Protein AF-A0A1E8EWW5-F1 (afdb_monomer)

Mean predicted aligned error: 10.59 Å

pLDDT: mean 92.12, std 7.64, range [53.16, 97.94]

Secondary structure (DSSP, 8-state):
-HHHHHHHHHHHHHHHHHHHHHHHHHHHHHHHHHHHHHHHHHHHHHHHHHHHHHHHHHHHHHHHHHHHHHHHHHHHHTGGGGHHHHHHHHHHHHHHHHHHHHHHHHHHHHHHHHHHHHHHHHHHHHHHHHHHHHHHHHHHHHHHHHHHHHHHHHHHHHHHHHHHHHHHHHHHHHHHHHHHHHHHHHHHHHHHHHHHHHHHHHHHHHHHHHHHHHHHHHHHHHHHHHHHHHTT--

Foldseek 3Di:
DVVVLVVVCVVLVVLLVVLVVVLVVLVVVLVVLVVLLVVLVVLLVVLVVVLVVLVVQLVVLVVQLVVLVVQLVVLVVVPPVSVVSNVVSVVSNVVSVVSNVVSVVSNVVSVVSNVVSVVSNVVSVVVNVVSVVVSVVSVVSSVVSVVVSVVSVVVVVVVVVVVVVVVVVVVVVVVVVVVVVVVVVVVVVVVVVVVVVVVVVVVVVVVVVVVVVVVVVVVVVVVVVVVVVVVVVD

Structure (mmCIF, N/CA/C/O backbone):
data_AF-A0A1E8EWW5-F1
#
_entry.id   AF-A0A1E8EWW5-F1
#
loop_
_atom_site.group_PDB
_atom_site.id
_atom_site.type_symbol
_atom_site.label_atom_id
_atom_site.label_alt_id
_atom_site.label_comp_id
_atom_site.label_asym_id
_atom_site.label_entity_id
_atom_site.label_seq_id
_atom_site.pdbx_PDB_ins_code
_atom_site.Cartn_x
_atom_site.Cartn_y
_atom_site.Cartn_z
_atom_site.occupancy
_atom_site.B_iso_or_equiv
_atom_site.auth_seq_id
_atom_site.auth_comp_id
_atom_site.auth_asym_id
_atom_site.auth_atom_id
_atom_site.pdbx_PDB_model_num
ATOM 1 N N . MET A 1 1 ? -8.115 6.670 31.132 1.00 53.94 1 MET A N 1
ATOM 2 C CA . MET A 1 1 ? -9.00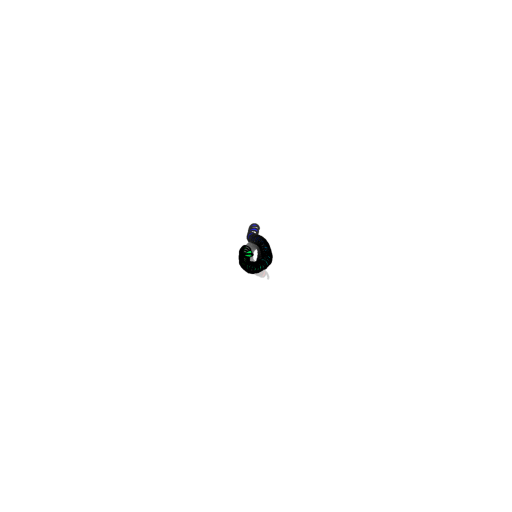1 6.504 29.953 1.00 53.94 1 MET A CA 1
ATOM 3 C C . MET A 1 1 ? -8.687 7.454 28.803 1.00 53.94 1 MET A C 1
ATOM 5 O O . MET A 1 1 ? -8.574 6.948 27.700 1.00 53.94 1 MET A O 1
ATOM 9 N N . ILE A 1 2 ? -8.461 8.763 29.012 1.00 53.16 2 ILE A N 1
ATOM 10 C CA . ILE A 1 2 ? -7.892 9.633 27.949 1.00 53.16 2 ILE A CA 1
ATOM 11 C C . ILE A 1 2 ? -6.561 9.055 27.432 1.00 53.16 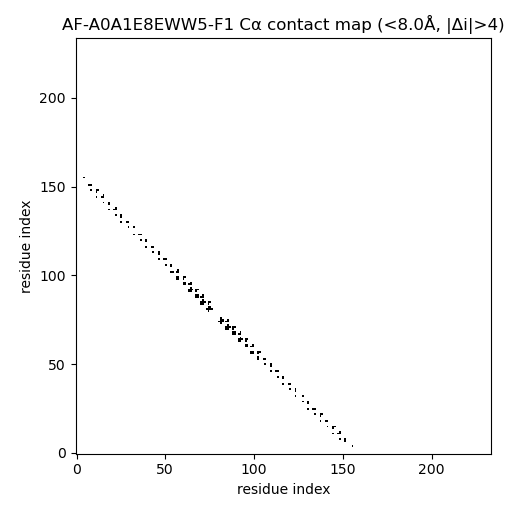2 ILE A C 1
ATOM 13 O O . ILE A 1 2 ? -6.328 9.005 26.232 1.00 53.16 2 ILE A O 1
ATOM 17 N N . GLU A 1 3 ? -5.744 8.512 28.333 1.00 54.09 3 GLU A N 1
ATOM 18 C CA . GLU A 1 3 ? -4.485 7.834 28.002 1.00 54.09 3 GLU A CA 1
ATOM 19 C C . GLU A 1 3 ? -4.687 6.565 27.146 1.00 54.09 3 GLU A C 1
ATOM 21 O O . GLU A 1 3 ? -4.076 6.431 26.094 1.00 54.09 3 GLU A O 1
ATOM 26 N N . GLN A 1 4 ? -5.643 5.699 27.506 1.00 58.00 4 GLN A N 1
ATOM 27 C CA . GLN A 1 4 ? -6.032 4.511 26.718 1.00 58.00 4 GLN A CA 1
ATOM 28 C C . GLN A 1 4 ? -6.690 4.857 25.369 1.00 58.00 4 GLN A C 1
ATOM 30 O O . GLN A 1 4 ? -6.524 4.137 24.386 1.00 58.00 4 GLN A O 1
ATOM 35 N N . SER A 1 5 ? -7.432 5.966 25.311 1.00 59.97 5 SER A N 1
ATOM 36 C CA . SER A 1 5 ? -8.015 6.521 24.085 1.00 59.97 5 SER A CA 1
ATOM 37 C C . SER A 1 5 ? -6.930 7.069 23.152 1.00 59.97 5 SER A C 1
ATOM 39 O O . SER A 1 5 ? -7.029 6.915 21.934 1.00 59.97 5 SER A O 1
ATOM 41 N N . ASN A 1 6 ? -5.884 7.687 23.704 1.00 60.62 6 ASN A N 1
ATOM 42 C CA . ASN A 1 6 ? -4.717 8.125 22.939 1.00 60.62 6 ASN A CA 1
ATOM 43 C C . ASN A 1 6 ? -3.902 6.930 22.430 1.00 60.62 6 ASN A C 1
ATOM 45 O O . ASN A 1 6 ? -3.487 6.939 21.272 1.00 60.62 6 ASN A O 1
ATOM 49 N N . ASP A 1 7 ? -3.750 5.878 23.236 1.00 72.31 7 ASP A N 1
ATOM 50 C CA . ASP A 1 7 ? -3.075 4.648 22.811 1.00 72.31 7 ASP A CA 1
ATOM 51 C C . ASP A 1 7 ? -3.857 3.896 21.725 1.00 72.31 7 ASP A C 1
ATOM 53 O O . ASP A 1 7 ? -3.264 3.429 20.758 1.00 72.31 7 ASP A O 1
ATOM 57 N N . SER A 1 8 ? -5.192 3.854 21.803 1.00 72.19 8 SER A N 1
ATOM 58 C CA . SER A 1 8 ? -6.022 3.155 20.804 1.00 72.19 8 SER A CA 1
ATOM 59 C C . SER A 1 8 ? -6.014 3.822 19.422 1.00 72.19 8 SER A C 1
ATOM 61 O O . SER A 1 8 ? -6.205 3.146 18.415 1.00 72.19 8 SER A O 1
ATOM 63 N N . ASN A 1 9 ? -5.775 5.136 19.342 1.00 79.31 9 ASN A N 1
ATOM 64 C CA . ASN A 1 9 ? -5.672 5.853 18.063 1.00 79.31 9 ASN A CA 1
ATOM 65 C C . ASN A 1 9 ? -4.248 5.853 17.484 1.00 79.31 9 ASN A C 1
ATOM 67 O O . ASN A 1 9 ? -4.063 6.177 16.310 1.00 79.31 9 ASN A O 1
ATOM 71 N N . LYS A 1 10 ? -3.237 5.498 18.286 1.00 83.75 10 LYS A N 1
ATOM 72 C CA . LYS A 1 10 ? -1.820 5.562 17.907 1.00 83.75 10 LYS A CA 1
ATOM 73 C C . LYS A 1 10 ? -1.502 4.691 16.682 1.00 83.75 10 LYS A C 1
ATOM 75 O O . LYS A 1 10 ? -0.984 5.253 15.718 1.00 83.75 10 LYS A O 1
ATOM 80 N N . PRO A 1 11 ? -1.904 3.400 16.626 1.00 85.44 11 PRO A N 1
ATOM 81 C CA . PRO A 1 11 ? -1.632 2.555 15.463 1.00 85.44 11 PRO A CA 1
ATOM 82 C C . PRO A 1 11 ? -2.355 3.029 14.199 1.00 85.44 11 PRO A C 1
ATOM 84 O O . PRO A 1 11 ? -1.815 2.929 13.104 1.00 85.44 11 PRO A O 1
ATOM 87 N N . GLY A 1 12 ? -3.569 3.575 14.332 1.00 86.81 12 GLY A N 1
ATOM 88 C CA . GLY A 1 12 ? -4.318 4.092 13.185 1.00 86.81 12 GLY A CA 1
ATOM 89 C C . GLY A 1 12 ? -3.706 5.375 12.612 1.00 86.81 12 GLY A C 1
ATOM 90 O O . GLY A 1 12 ? -3.601 5.512 11.395 1.00 86.81 12 GLY A O 1
ATOM 91 N N . ASN A 1 13 ? -3.239 6.287 13.472 1.00 86.94 13 ASN A N 1
ATOM 92 C CA . ASN A 1 13 ? -2.518 7.491 13.048 1.00 86.94 13 ASN A CA 1
ATOM 93 C C . ASN A 1 13 ? -1.152 7.158 12.432 1.00 86.94 13 ASN A C 1
ATOM 95 O O . ASN A 1 13 ? -0.758 7.764 11.437 1.00 86.94 13 ASN A O 1
ATOM 99 N N . GLU A 1 14 ? -0.440 6.181 12.994 1.00 90.62 14 GLU A N 1
ATOM 100 C CA . GLU A 1 14 ? 0.811 5.673 12.431 1.00 90.62 14 GLU A CA 1
ATOM 101 C C . GLU A 1 14 ? 0.575 4.997 11.073 1.00 90.62 14 GLU A C 1
ATOM 103 O O . GLU A 1 14 ? 1.292 5.280 10.114 1.00 90.62 14 GLU A O 1
ATOM 108 N N . GLY A 1 15 ? -0.507 4.223 10.940 1.00 91.75 15 GLY A N 1
ATOM 109 C CA . GLY A 1 15 ? -0.967 3.675 9.665 1.00 91.75 15 GLY A CA 1
ATOM 110 C C . GLY A 1 15 ? -1.241 4.761 8.622 1.00 91.75 15 GLY A C 1
ATOM 111 O O . GLY A 1 15 ? -0.737 4.677 7.505 1.00 91.75 15 GLY A O 1
ATOM 112 N N . LEU A 1 16 ? -1.956 5.834 8.982 1.00 92.12 16 LEU A N 1
ATOM 113 C CA . LEU A 1 16 ? -2.176 6.970 8.078 1.00 92.12 16 LEU A CA 1
ATOM 114 C C . LEU A 1 16 ? -0.878 7.681 7.679 1.00 92.12 16 LEU A C 1
ATOM 116 O O . LEU A 1 16 ? -0.760 8.110 6.530 1.00 92.12 16 LEU A O 1
ATOM 120 N N . LYS A 1 17 ? 0.095 7.796 8.590 1.00 93.62 17 LYS A N 1
ATOM 121 C CA . LYS A 1 17 ? 1.413 8.356 8.274 1.00 93.62 17 LYS A CA 1
ATOM 122 C C . LYS A 1 17 ? 2.142 7.490 7.244 1.00 93.62 17 LYS A C 1
ATOM 124 O O . LYS A 1 17 ? 2.598 8.021 6.236 1.00 93.62 17 LYS A O 1
ATOM 129 N N . ILE A 1 18 ? 2.184 6.174 7.457 1.00 94.50 18 ILE A N 1
ATOM 130 C CA . ILE A 1 18 ? 2.806 5.215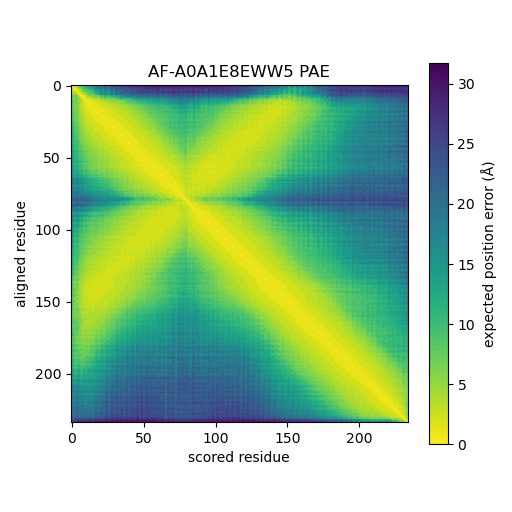 6.530 1.00 94.50 18 ILE A CA 1
ATOM 131 C C . ILE A 1 18 ? 2.126 5.270 5.156 1.00 94.50 18 ILE A C 1
ATOM 133 O O . ILE A 1 18 ? 2.805 5.280 4.133 1.00 94.50 18 ILE A O 1
ATOM 137 N N . ILE A 1 19 ? 0.795 5.366 5.110 1.00 94.00 19 ILE A N 1
ATOM 138 C CA . ILE A 1 19 ? 0.052 5.524 3.851 1.00 94.00 19 ILE A CA 1
ATOM 139 C C . ILE A 1 19 ? 0.354 6.867 3.173 1.00 94.00 19 ILE A C 1
ATOM 141 O O . ILE A 1 19 ? 0.437 6.929 1.946 1.00 94.00 19 ILE A O 1
ATOM 145 N N . GLY A 1 20 ? 0.562 7.938 3.942 1.00 92.19 20 GLY A N 1
ATOM 146 C CA . GLY A 1 20 ? 1.037 9.220 3.419 1.00 92.19 20 GLY A CA 1
ATOM 147 C C . GLY A 1 20 ? 2.410 9.099 2.754 1.00 92.19 20 GLY A C 1
ATOM 148 O O . GLY A 1 20 ? 2.569 9.508 1.607 1.00 92.19 20 GLY A O 1
ATOM 149 N N . GLU A 1 21 ? 3.368 8.460 3.429 1.00 95.06 21 GLU A N 1
ATOM 150 C CA . GLU A 1 21 ? 4.700 8.182 2.872 1.00 95.06 21 GLU A CA 1
ATOM 151 C C . GLU A 1 21 ? 4.623 7.284 1.626 1.00 95.06 21 GLU A C 1
ATOM 153 O O . GLU A 1 21 ? 5.339 7.503 0.649 1.00 95.06 21 GLU A O 1
ATOM 158 N N . LEU A 1 22 ? 3.732 6.288 1.625 1.00 94.19 22 LEU A N 1
ATOM 159 C CA . LEU A 1 22 ? 3.504 5.412 0.476 1.00 94.19 22 LEU A CA 1
ATOM 160 C C . LEU A 1 22 ? 2.911 6.176 -0.714 1.00 94.19 22 LEU A C 1
ATOM 162 O O . LEU A 1 22 ? 3.318 5.943 -1.851 1.00 94.19 22 LEU A O 1
ATOM 166 N N . THR A 1 23 ? 2.002 7.117 -0.457 1.00 91.88 23 THR A N 1
ATOM 167 C CA . THR A 1 23 ? 1.441 8.005 -1.487 1.00 91.88 23 THR A CA 1
ATOM 168 C C . THR A 1 23 ? 2.552 8.845 -2.119 1.00 91.88 23 THR A C 1
ATOM 170 O O . THR A 1 23 ? 2.675 8.875 -3.340 1.00 91.88 23 THR A O 1
ATOM 173 N N . GLU A 1 24 ? 3.418 9.463 -1.309 1.00 94.06 24 GLU A N 1
ATOM 174 C CA . GLU A 1 24 ? 4.549 10.258 -1.809 1.00 94.06 24 GLU A CA 1
ATOM 175 C C . GLU A 1 24 ? 5.518 9.409 -2.647 1.00 94.06 24 GLU A C 1
ATOM 177 O O . GLU A 1 24 ? 5.937 9.818 -3.729 1.00 94.06 24 GLU A O 1
ATOM 182 N N . LYS A 1 25 ? 5.844 8.196 -2.185 1.00 94.62 25 LYS A N 1
ATOM 183 C CA . LYS A 1 25 ? 6.686 7.259 -2.944 1.00 94.62 25 LYS A CA 1
ATOM 184 C C . LYS A 1 25 ? 6.042 6.831 -4.262 1.00 94.62 25 LYS A C 1
ATOM 186 O O . LYS A 1 25 ? 6.757 6.671 -5.243 1.00 94.62 25 LYS A O 1
ATOM 191 N N . THR A 1 26 ? 4.720 6.681 -4.296 1.00 91.88 26 THR A N 1
ATOM 192 C CA . THR A 1 26 ? 3.977 6.343 -5.520 1.00 91.88 26 THR A CA 1
ATOM 193 C C . THR A 1 26 ? 4.043 7.488 -6.535 1.00 91.88 26 THR A C 1
ATOM 195 O O . THR A 1 26 ? 4.294 7.244 -7.712 1.00 91.88 26 THR A O 1
ATOM 198 N N . VAL A 1 27 ? 3.932 8.744 -6.084 1.00 91.62 27 VAL A N 1
ATOM 199 C CA . VAL A 1 27 ? 4.129 9.926 -6.947 1.00 91.62 27 VAL A CA 1
ATOM 200 C C . VAL A 1 27 ? 5.549 9.962 -7.515 1.00 91.62 27 VAL A C 1
ATOM 202 O O . VAL A 1 27 ? 5.713 10.072 -8.726 1.00 91.62 27 VAL A O 1
ATOM 205 N N . LYS A 1 28 ? 6.575 9.774 -6.675 1.00 94.56 28 LYS A N 1
ATOM 206 C CA . LYS A 1 28 ? 7.973 9.714 -7.141 1.00 94.56 28 LYS A CA 1
ATOM 207 C C . LYS A 1 28 ? 8.216 8.575 -8.131 1.00 94.56 28 LYS A C 1
ATOM 209 O O . LYS A 1 28 ? 9.020 8.721 -9.044 1.00 94.56 28 LYS A O 1
ATOM 214 N N . ASN A 1 29 ? 7.528 7.445 -7.965 1.00 93.38 29 ASN A N 1
ATOM 215 C CA . ASN A 1 29 ? 7.612 6.333 -8.907 1.00 93.38 29 ASN A CA 1
ATOM 216 C C . ASN A 1 29 ? 7.032 6.715 -10.280 1.00 93.38 29 ASN A C 1
ATOM 218 O O . ASN A 1 29 ? 7.661 6.453 -11.299 1.00 93.38 29 ASN A O 1
ATOM 222 N N . ASN A 1 30 ? 5.886 7.404 -10.311 1.00 90.50 30 ASN A N 1
ATOM 223 C CA . ASN A 1 30 ? 5.306 7.937 -11.549 1.00 90.50 30 ASN A CA 1
ATOM 224 C C . ASN A 1 30 ? 6.225 8.952 -12.248 1.00 90.50 30 ASN A C 1
ATOM 226 O O . ASN A 1 30 ? 6.370 8.922 -13.472 1.00 90.50 30 ASN A O 1
ATOM 230 N N . GLU A 1 31 ? 6.867 9.838 -11.483 1.00 93.31 31 GLU A N 1
ATOM 231 C CA . GLU A 1 31 ? 7.856 10.784 -12.016 1.00 93.31 31 GLU A CA 1
ATOM 232 C C . GLU A 1 31 ? 9.059 10.051 -12.623 1.00 93.31 31 GLU A C 1
ATOM 234 O O . GLU A 1 31 ? 9.467 10.361 -13.741 1.00 93.31 31 GLU A O 1
ATOM 239 N N . ALA A 1 32 ? 9.590 9.041 -11.927 1.00 94.31 32 ALA A N 1
ATOM 240 C CA . ALA A 1 32 ? 10.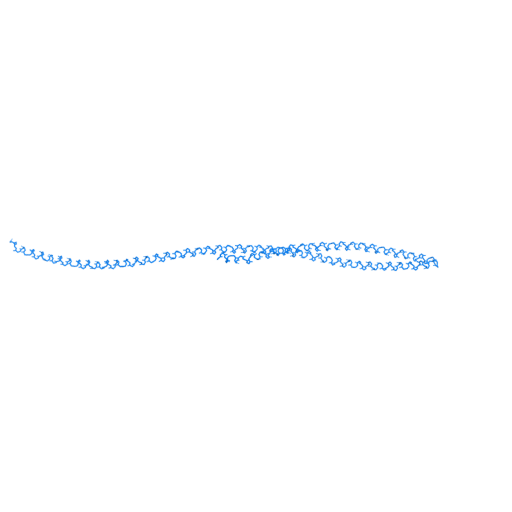702 8.232 -12.418 1.00 94.31 32 ALA A CA 1
ATOM 241 C C . ALA A 1 32 ? 10.338 7.469 -13.701 1.00 94.31 32 ALA A C 1
ATOM 243 O O . ALA A 1 32 ? 11.127 7.452 -14.641 1.00 94.31 32 ALA A O 1
ATOM 244 N N . ILE A 1 33 ? 9.137 6.887 -13.776 1.00 92.88 33 ILE A N 1
ATOM 245 C CA . ILE A 1 33 ? 8.643 6.226 -14.994 1.00 92.88 33 ILE A CA 1
ATOM 246 C C . ILE A 1 33 ? 8.574 7.225 -16.148 1.00 92.88 33 ILE A C 1
ATOM 248 O O . ILE A 1 33 ? 9.076 6.929 -17.225 1.00 92.88 33 ILE A O 1
ATOM 252 N N . SER A 1 34 ? 8.034 8.423 -15.910 1.00 91.50 34 SER A N 1
ATOM 253 C CA . SER A 1 34 ? 7.933 9.467 -16.938 1.00 91.50 34 SER A CA 1
ATOM 254 C C . SER A 1 34 ? 9.308 9.895 -17.465 1.00 91.50 34 SER A C 1
ATOM 256 O O . SER A 1 34 ? 9.478 10.056 -18.670 1.00 91.50 34 SER A O 1
ATOM 258 N N . GLN A 1 35 ? 10.307 10.015 -16.584 1.00 94.50 35 GLN A N 1
ATOM 259 C CA . GLN A 1 35 ? 11.693 10.294 -16.980 1.00 94.50 35 GLN A CA 1
ATOM 260 C C . GLN A 1 35 ? 12.293 9.159 -17.818 1.00 94.50 35 GLN A C 1
ATOM 262 O O . GLN A 1 35 ? 12.992 9.414 -18.795 1.00 94.50 35 GLN A O 1
ATOM 267 N N . VAL A 1 36 ? 12.028 7.899 -17.458 1.00 94.44 36 VAL A N 1
ATOM 268 C CA . VAL A 1 36 ? 12.502 6.749 -18.240 1.00 94.44 36 VAL A CA 1
ATOM 269 C C . VAL A 1 36 ? 11.845 6.728 -19.623 1.00 94.44 36 VAL A C 1
ATOM 271 O O . VAL A 1 36 ? 12.545 6.477 -20.601 1.00 94.44 36 VAL A O 1
ATOM 274 N N . THR A 1 37 ? 10.550 7.045 -19.728 1.00 92.50 37 THR A N 1
ATOM 275 C CA . THR A 1 37 ? 9.854 7.193 -21.017 1.00 92.50 37 THR A CA 1
ATOM 276 C C . THR A 1 37 ? 10.560 8.204 -21.912 1.00 92.50 37 THR A C 1
ATOM 278 O O . THR A 1 37 ? 10.923 7.869 -23.036 1.00 92.50 37 THR A O 1
ATOM 281 N N . GLU A 1 38 ? 10.834 9.404 -21.393 1.00 94.25 38 GLU A N 1
ATOM 282 C CA . GLU A 1 38 ? 11.510 10.474 -22.137 1.00 94.25 38 GLU A CA 1
ATOM 283 C C . GLU A 1 38 ? 12.909 10.045 -22.612 1.00 94.25 38 GLU A C 1
ATOM 285 O O . GLU A 1 38 ? 13.301 10.293 -23.752 1.00 94.25 38 GLU A O 1
ATOM 290 N N . VAL A 1 39 ? 13.675 9.349 -21.765 1.00 95.00 39 VAL A N 1
ATOM 291 C CA . VAL A 1 39 ? 15.001 8.831 -22.138 1.00 95.00 39 VAL A CA 1
ATOM 292 C C . VAL A 1 39 ? 14.908 7.807 -23.273 1.00 95.00 39 VAL A C 1
ATOM 294 O O . VAL A 1 39 ? 15.736 7.833 -24.186 1.00 95.00 39 VAL A O 1
ATOM 297 N N . VAL A 1 40 ? 13.919 6.912 -23.239 1.00 94.19 40 VAL A N 1
ATOM 298 C CA . VAL A 1 40 ? 13.723 5.893 -24.282 1.00 94.19 40 VAL A CA 1
ATOM 299 C C . VAL A 1 40 ? 13.243 6.522 -25.593 1.00 94.19 40 VAL A C 1
ATOM 301 O O . VAL A 1 40 ? 13.728 6.139 -26.659 1.00 94.19 40 VAL A O 1
ATOM 304 N N . GLU A 1 41 ? 12.362 7.521 -25.536 1.00 91.94 41 GLU A N 1
ATOM 305 C CA . GLU A 1 41 ? 11.921 8.286 -26.710 1.00 91.94 41 GLU A CA 1
ATOM 306 C C . GLU A 1 41 ? 13.095 9.010 -27.381 1.00 91.94 41 GLU A C 1
ATOM 308 O O . GLU A 1 41 ? 13.332 8.814 -28.576 1.00 91.94 41 GLU A O 1
ATOM 313 N N . ASN A 1 42 ? 13.902 9.737 -26.602 1.00 93.62 42 ASN A N 1
ATOM 314 C CA . ASN A 1 42 ? 15.112 10.402 -27.092 1.00 93.62 42 ASN A CA 1
ATOM 315 C C . ASN A 1 42 ? 16.123 9.401 -27.683 1.00 93.62 42 ASN A C 1
ATOM 317 O O . ASN A 1 42 ? 16.758 9.670 -28.703 1.00 93.62 42 ASN A O 1
ATOM 321 N N . MET A 1 43 ? 16.272 8.217 -27.073 1.00 93.12 43 MET A N 1
ATOM 322 C CA . MET A 1 43 ? 17.123 7.151 -27.613 1.00 93.12 43 MET A CA 1
ATOM 323 C C . MET A 1 43 ? 16.609 6.656 -28.970 1.00 93.12 43 MET A C 1
ATOM 325 O O . MET A 1 43 ? 17.410 6.382 -29.867 1.00 93.12 43 MET A O 1
ATOM 329 N N . ASN A 1 44 ? 15.291 6.531 -29.131 1.00 91.50 44 ASN A N 1
ATOM 330 C CA . ASN A 1 44 ? 14.674 6.091 -30.378 1.00 91.50 44 ASN A CA 1
ATOM 331 C C . ASN A 1 44 ? 14.871 7.126 -31.498 1.00 91.50 44 ASN A C 1
ATOM 333 O O . ASN A 1 44 ? 15.223 6.753 -32.617 1.00 91.50 44 ASN A O 1
ATOM 337 N N . GLU A 1 45 ? 14.724 8.417 -31.183 1.00 93.50 45 GLU A N 1
ATOM 338 C CA . GLU A 1 45 ? 14.984 9.521 -32.115 1.00 93.50 45 GLU A CA 1
ATOM 339 C C . GLU A 1 45 ? 16.453 9.543 -32.560 1.00 93.50 45 GLU A C 1
ATOM 341 O O . GLU A 1 45 ? 16.735 9.452 -33.756 1.00 93.50 45 GLU A O 1
ATOM 346 N N . ALA A 1 46 ? 17.394 9.519 -31.609 1.00 93.94 46 ALA A N 1
ATOM 347 C CA . ALA A 1 46 ? 18.827 9.482 -31.906 1.00 93.94 46 ALA A CA 1
ATOM 348 C C . ALA A 1 46 ? 19.223 8.243 -32.730 1.00 93.94 46 ALA A C 1
ATOM 350 O O . ALA A 1 46 ? 20.031 8.326 -33.655 1.00 93.94 46 ALA A O 1
ATOM 351 N N . THR A 1 47 ? 18.633 7.081 -32.438 1.00 94.12 47 THR A N 1
ATOM 352 C CA . THR A 1 47 ? 18.857 5.849 -33.214 1.00 94.12 47 THR A CA 1
ATOM 353 C C . THR A 1 47 ? 18.340 5.993 -34.650 1.00 94.12 47 THR A C 1
ATOM 355 O O . THR A 1 47 ? 18.985 5.518 -35.587 1.00 94.12 47 THR A O 1
ATOM 358 N N . GLY A 1 48 ? 17.213 6.686 -34.839 1.00 92.75 48 GLY A N 1
ATOM 359 C CA . GLY A 1 48 ? 16.677 7.037 -36.153 1.00 92.75 48 GLY A CA 1
ATOM 360 C C . GLY A 1 48 ? 17.614 7.946 -36.951 1.00 92.75 48 GLY A C 1
ATOM 361 O O . GLY A 1 48 ? 17.894 7.655 -38.115 1.00 92.75 48 GLY A O 1
ATOM 362 N N . GLU A 1 49 ? 18.161 8.991 -36.326 1.00 95.06 49 GLU A N 1
ATOM 363 C CA . GLU A 1 49 ? 19.141 9.886 -36.959 1.00 95.06 49 GLU A CA 1
ATOM 364 C C . GLU A 1 49 ? 20.413 9.142 -37.386 1.00 95.06 49 GLU A C 1
ATOM 366 O O . GLU A 1 49 ? 20.882 9.301 -38.517 1.00 95.06 49 GLU A O 1
ATOM 371 N N . ILE A 1 50 ? 20.945 8.268 -36.522 1.00 94.88 50 ILE A N 1
ATOM 372 C CA . ILE A 1 50 ? 22.102 7.424 -36.854 1.00 94.88 50 ILE A CA 1
ATOM 373 C C . ILE A 1 50 ? 21.771 6.510 -38.044 1.00 94.88 50 ILE A C 1
ATOM 375 O O . ILE A 1 50 ? 22.631 6.303 -38.903 1.00 94.88 50 ILE A O 1
ATOM 379 N N . GLY A 1 51 ? 20.537 6.004 -38.141 1.00 94.88 51 GLY A N 1
ATOM 380 C CA . GLY A 1 51 ? 20.052 5.245 -39.299 1.00 94.88 51 GLY A CA 1
ATOM 381 C C . GLY A 1 51 ? 20.172 6.026 -40.606 1.00 94.88 51 GLY A C 1
ATOM 382 O O . GLY A 1 51 ? 20.803 5.550 -41.547 1.00 94.88 51 GLY A O 1
ATOM 383 N N . VAL A 1 52 ? 19.665 7.261 -40.638 1.00 95.31 52 VAL A N 1
ATOM 384 C CA . VAL A 1 52 ? 19.734 8.137 -41.825 1.00 95.31 52 VAL A CA 1
ATOM 385 C C . VAL A 1 52 ? 21.184 8.433 -42.229 1.00 95.31 52 VAL A C 1
ATOM 387 O O . VAL A 1 52 ? 21.531 8.407 -43.415 1.00 95.31 52 VAL A O 1
ATOM 390 N N . ILE A 1 53 ? 22.056 8.687 -41.250 1.00 95.06 53 ILE A N 1
ATOM 391 C CA . ILE A 1 53 ? 23.486 8.922 -41.495 1.00 95.06 53 ILE A CA 1
ATOM 392 C C . ILE A 1 53 ? 24.147 7.655 -42.053 1.00 95.06 53 ILE A C 1
ATOM 394 O O . ILE A 1 53 ? 24.900 7.731 -43.024 1.00 95.06 53 ILE A O 1
ATOM 398 N N . THR A 1 54 ? 23.846 6.490 -41.481 1.00 95.81 54 THR A N 1
ATOM 399 C CA . THR A 1 54 ? 24.406 5.199 -41.909 1.00 95.81 54 THR A CA 1
ATOM 400 C C . THR A 1 54 ? 23.986 4.857 -43.338 1.00 95.81 54 THR A C 1
ATOM 402 O O . THR A 1 54 ? 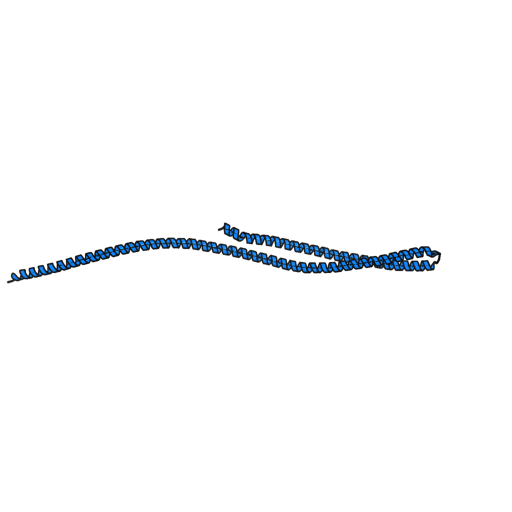24.839 4.472 -44.141 1.00 95.81 54 THR A O 1
ATOM 405 N N . ASP A 1 55 ? 22.720 5.090 -43.692 1.00 94.31 55 ASP A N 1
ATOM 406 C CA . ASP A 1 55 ? 22.213 4.923 -45.058 1.00 94.31 55 ASP A CA 1
ATOM 407 C C . ASP A 1 55 ? 22.921 5.864 -46.044 1.00 94.31 55 ASP A C 1
ATOM 409 O O . ASP A 1 55 ? 23.308 5.449 -47.140 1.00 94.31 55 ASP A O 1
ATOM 413 N N . THR A 1 56 ? 23.166 7.115 -45.644 1.00 96.38 56 THR A N 1
ATOM 414 C CA . THR A 1 56 ? 23.909 8.091 -46.459 1.00 96.38 56 THR A CA 1
ATOM 415 C C . THR A 1 56 ? 25.351 7.636 -46.699 1.00 96.38 56 THR A C 1
ATOM 417 O O . 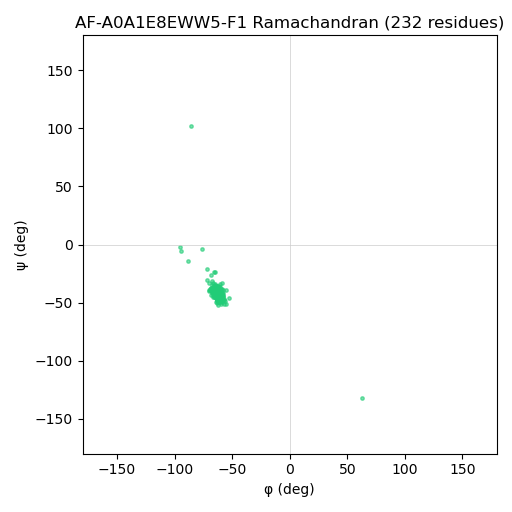THR A 1 56 ? 25.841 7.697 -47.827 1.00 96.38 56 THR A O 1
ATOM 420 N N . ILE A 1 57 ? 26.038 7.127 -45.669 1.00 95.19 57 ILE A N 1
ATOM 421 C CA . ILE A 1 57 ? 27.401 6.589 -45.808 1.00 95.19 57 ILE A CA 1
ATOM 422 C C . ILE A 1 57 ? 27.400 5.362 -46.727 1.00 95.19 57 ILE A C 1
ATOM 424 O O . ILE A 1 57 ? 28.295 5.245 -47.564 1.00 95.19 57 ILE A O 1
ATOM 428 N N . ASN A 1 58 ? 26.396 4.482 -46.629 1.00 95.12 58 ASN A N 1
ATOM 429 C CA . ASN A 1 58 ? 26.287 3.332 -47.526 1.00 95.12 58 ASN A CA 1
ATOM 430 C C . ASN A 1 58 ? 26.112 3.771 -48.991 1.00 95.12 58 ASN A C 1
ATOM 432 O O . ASN A 1 58 ? 26.789 3.243 -49.869 1.00 95.12 58 ASN A O 1
ATOM 436 N N . GLN A 1 59 ? 25.282 4.785 -49.259 1.00 95.50 59 GLN A N 1
ATOM 437 C CA . GLN A 1 59 ? 25.126 5.353 -50.605 1.00 95.50 59 GLN A CA 1
ATOM 438 C C . GLN A 1 59 ? 26.434 5.963 -51.136 1.00 95.50 59 GLN A C 1
ATOM 440 O O . GLN A 1 59 ? 26.787 5.750 -52.297 1.00 95.50 59 GLN A O 1
ATOM 445 N N . ILE A 1 60 ? 27.184 6.684 -50.293 1.00 95.62 60 ILE A N 1
ATOM 446 C CA . ILE A 1 60 ? 28.500 7.235 -50.655 1.00 95.62 60 ILE A CA 1
ATOM 447 C C . ILE A 1 60 ? 29.493 6.105 -50.952 1.00 95.62 60 ILE A C 1
ATOM 449 O O . ILE A 1 60 ? 30.237 6.188 -51.931 1.00 95.62 60 ILE A O 1
ATOM 453 N N . ALA A 1 61 ? 29.510 5.045 -50.142 1.00 95.44 61 ALA A N 1
ATOM 454 C CA . ALA A 1 61 ? 30.368 3.882 -50.350 1.00 95.44 61 ALA A CA 1
ATOM 455 C C . ALA A 1 61 ? 30.035 3.165 -51.668 1.00 95.44 61 ALA A C 1
ATOM 457 O O . ALA A 1 61 ? 30.939 2.899 -52.457 1.00 95.44 61 ALA A O 1
ATOM 458 N N . GLU A 1 62 ? 28.754 2.947 -51.975 1.00 94.50 62 GLU A N 1
ATOM 459 C CA . GLU A 1 62 ? 28.317 2.357 -53.247 1.00 94.50 62 GLU A CA 1
ATOM 460 C C . GLU A 1 62 ? 28.706 3.223 -54.455 1.00 94.50 62 GLU A C 1
ATOM 462 O O . GLU A 1 62 ? 29.239 2.706 -55.440 1.00 94.50 62 GLU A O 1
ATOM 467 N N . GLN A 1 63 ? 28.522 4.545 -54.378 1.00 96.00 63 GLN A N 1
ATOM 468 C CA . GLN A 1 63 ? 28.965 5.465 -55.431 1.00 96.00 63 GLN A CA 1
ATOM 469 C C . GLN A 1 63 ? 30.488 5.471 -55.594 1.00 96.00 63 GLN A C 1
ATOM 471 O O . GLN A 1 63 ? 30.986 5.474 -56.720 1.00 96.00 63 GLN A O 1
ATOM 476 N N . THR A 1 64 ? 31.231 5.444 -54.486 1.00 95.88 64 THR A N 1
ATOM 477 C CA . THR A 1 64 ? 32.700 5.403 -54.490 1.00 95.88 64 THR A CA 1
ATOM 478 C C . THR A 1 64 ? 33.201 4.102 -55.105 1.00 95.88 64 THR A C 1
ATOM 480 O O . THR A 1 64 ? 34.123 4.130 -55.916 1.00 95.88 64 THR A O 1
ATOM 483 N N . ASN A 1 65 ? 32.552 2.976 -54.801 1.00 94.12 65 ASN A N 1
ATOM 484 C CA . ASN A 1 65 ? 32.837 1.680 -55.409 1.00 94.12 65 ASN A CA 1
ATOM 485 C C . ASN A 1 65 ? 32.624 1.718 -56.934 1.00 94.12 65 ASN A C 1
ATOM 487 O O . ASN A 1 65 ? 33.461 1.249 -57.703 1.00 94.12 65 ASN A O 1
ATOM 491 N N . LEU A 1 66 ? 31.532 2.342 -57.385 1.00 94.88 66 LEU A N 1
ATOM 492 C CA . LEU A 1 66 ? 31.197 2.474 -58.805 1.00 94.88 66 LEU A CA 1
ATOM 493 C C . LEU A 1 66 ? 32.169 3.420 -59.541 1.00 94.88 66 LEU A C 1
ATOM 495 O O . LEU A 1 66 ? 32.596 3.132 -60.660 1.00 94.88 66 LEU A O 1
ATOM 499 N N . LEU A 1 67 ? 32.583 4.515 -58.898 1.00 94.62 67 LEU A N 1
ATOM 500 C CA . LEU A 1 67 ? 33.622 5.424 -59.396 1.00 94.62 67 LEU A CA 1
ATOM 501 C C . LEU A 1 67 ? 34.989 4.736 -59.492 1.00 94.62 67 LEU A C 1
ATOM 503 O O . LEU A 1 67 ? 35.669 4.873 -60.509 1.00 94.62 67 LEU A O 1
ATOM 507 N N . ALA A 1 68 ? 35.372 3.977 -58.465 1.00 95.25 68 ALA A N 1
ATOM 508 C CA . ALA A 1 68 ? 36.615 3.216 -58.425 1.00 95.25 68 ALA A CA 1
ATOM 509 C C . ALA A 1 68 ? 36.653 2.140 -59.517 1.00 95.25 68 ALA A C 1
ATOM 511 O O . ALA A 1 68 ? 37.659 2.003 -60.210 1.00 95.25 68 ALA A O 1
ATOM 512 N N . LEU A 1 69 ? 35.534 1.448 -59.747 1.00 92.56 69 LEU A N 1
ATOM 513 C CA . LEU A 1 69 ? 35.390 0.490 -60.841 1.00 92.56 69 LEU A CA 1
ATOM 514 C C . LEU A 1 69 ? 35.578 1.160 -62.210 1.00 92.56 69 LEU A C 1
ATOM 516 O O . LEU A 1 69 ? 36.344 0.668 -63.037 1.00 92.56 69 LEU A O 1
ATOM 520 N N . ASN A 1 70 ? 34.932 2.305 -62.445 1.00 92.75 70 ASN A N 1
ATOM 521 C CA . ASN A 1 70 ? 35.099 3.058 -63.690 1.00 92.75 70 ASN A CA 1
ATOM 522 C C . ASN A 1 70 ? 36.550 3.534 -63.882 1.00 92.75 70 ASN A C 1
ATOM 524 O O . ASN A 1 70 ? 37.082 3.457 -64.989 1.00 92.75 70 ASN A O 1
ATOM 528 N N . ALA A 1 71 ? 37.213 3.975 -62.808 1.00 92.75 71 ALA A N 1
ATOM 529 C CA . ALA A 1 71 ? 38.619 4.367 -62.840 1.00 92.75 71 ALA A CA 1
ATOM 530 C C . ALA A 1 71 ? 39.550 3.177 -63.131 1.00 92.75 71 ALA A C 1
ATOM 532 O O . ALA A 1 71 ? 40.491 3.321 -63.909 1.00 92.75 71 ALA A O 1
ATOM 533 N N . ALA A 1 72 ? 39.272 1.997 -62.568 1.00 91.38 72 ALA A N 1
ATOM 534 C CA . ALA A 1 72 ? 40.018 0.773 -62.850 1.00 91.38 72 ALA A CA 1
ATOM 535 C C . ALA A 1 72 ? 39.867 0.342 -64.321 1.00 91.38 72 ALA A C 1
ATOM 537 O O . ALA A 1 72 ? 40.854 -0.030 -64.959 1.00 91.38 72 ALA A O 1
ATOM 538 N N . ILE A 1 73 ? 38.658 0.461 -64.888 1.00 89.06 73 ILE A N 1
ATOM 539 C CA . ILE A 1 73 ? 38.389 0.193 -66.310 1.00 89.06 73 ILE A CA 1
ATOM 540 C C . ILE A 1 73 ? 39.187 1.152 -67.205 1.00 89.06 73 ILE A C 1
ATOM 542 O O . ILE A 1 73 ? 39.856 0.710 -68.141 1.00 89.06 73 ILE A O 1
ATOM 546 N N . GLU A 1 74 ? 39.162 2.455 -66.918 1.00 91.81 74 GLU A N 1
ATOM 547 C CA . GLU A 1 74 ? 39.865 3.447 -67.740 1.00 91.81 74 GLU A CA 1
ATOM 548 C C . GLU A 1 74 ? 41.396 3.341 -67.585 1.00 91.81 74 GLU A C 1
ATOM 550 O O . GLU A 1 74 ? 42.138 3.486 -68.558 1.00 91.81 74 GLU A O 1
ATOM 555 N N . ALA A 1 75 ? 41.885 2.978 -66.394 1.00 91.56 75 ALA A N 1
ATOM 556 C CA . ALA A 1 75 ? 43.294 2.671 -66.157 1.00 91.56 75 ALA A CA 1
ATOM 557 C C . ALA A 1 75 ? 43.758 1.435 -66.947 1.00 91.56 75 ALA A C 1
ATOM 559 O O . ALA A 1 75 ? 44.831 1.465 -67.552 1.00 91.56 75 ALA A O 1
ATOM 560 N N . ALA A 1 76 ? 42.941 0.378 -67.013 1.00 88.44 76 ALA A N 1
ATOM 561 C CA . ALA A 1 76 ? 43.215 -0.788 -67.854 1.00 88.44 76 ALA A CA 1
ATOM 562 C C . ALA A 1 76 ? 43.239 -0.421 -69.350 1.00 88.44 76 ALA A C 1
ATOM 564 O O . ALA A 1 76 ? 44.067 -0.928 -70.110 1.00 88.44 76 ALA A O 1
ATOM 565 N N . ARG A 1 77 ? 42.376 0.512 -69.768 1.00 89.25 77 ARG A N 1
ATOM 566 C CA . ARG A 1 77 ? 42.297 1.017 -71.145 1.00 89.25 77 ARG A CA 1
ATOM 567 C C . ARG A 1 77 ? 43.526 1.833 -71.561 1.00 89.25 77 ARG A C 1
ATOM 569 O O . ARG A 1 77 ? 43.916 1.782 -72.725 1.00 89.25 77 ARG A O 1
ATOM 576 N N . ALA A 1 78 ? 44.163 2.535 -70.623 1.00 89.94 78 ALA A N 1
ATOM 577 C CA . ALA A 1 78 ? 45.410 3.276 -70.839 1.00 89.94 78 ALA A CA 1
ATOM 578 C C . ALA A 1 78 ? 46.672 2.382 -70.916 1.00 89.94 78 ALA A C 1
ATOM 580 O O . ALA A 1 78 ? 47.770 2.882 -71.178 1.00 89.94 78 ALA A O 1
ATOM 581 N N . GLY A 1 79 ? 46.542 1.065 -70.708 1.00 87.06 79 GLY A N 1
ATOM 582 C CA . GLY A 1 79 ? 47.635 0.099 -70.843 1.00 87.06 79 GLY A CA 1
ATOM 583 C C . GLY A 1 79 ? 48.779 0.333 -69.847 1.00 87.06 79 GLY A C 1
ATOM 584 O O . GLY A 1 79 ? 48.557 0.522 -68.654 1.00 87.06 79 GLY A O 1
ATOM 585 N N . GLU A 1 80 ? 50.027 0.327 -70.329 1.00 84.38 80 GLU A N 1
ATOM 586 C CA . GLU A 1 80 ? 51.231 0.511 -69.494 1.00 84.38 80 GLU A CA 1
ATOM 587 C C . GLU A 1 80 ? 51.241 1.850 -68.730 1.00 84.38 80 GLU A C 1
ATOM 589 O O . GLU A 1 80 ? 51.695 1.895 -67.587 1.00 84.38 80 GLU A O 1
ATOM 594 N N . ALA A 1 81 ? 50.679 2.922 -69.306 1.00 83.25 81 ALA A N 1
ATOM 595 C CA . ALA A 1 81 ? 50.618 4.241 -68.668 1.00 83.25 81 ALA A CA 1
ATOM 596 C C . ALA A 1 81 ? 49.615 4.308 -67.496 1.00 83.25 81 ALA A C 1
ATOM 598 O O . ALA A 1 81 ? 49.732 5.176 -66.633 1.00 83.25 81 ALA A O 1
ATOM 599 N N . GLY A 1 82 ? 48.643 3.388 -67.447 1.00 89.00 82 GLY A N 1
ATOM 600 C CA . GLY A 1 82 ? 47.592 3.334 -66.427 1.00 89.00 82 GLY A CA 1
ATOM 601 C C . GLY A 1 82 ? 47.884 2.409 -65.242 1.00 89.00 82 GLY A C 1
ATOM 602 O O . GLY A 1 82 ? 47.121 2.413 -64.279 1.00 89.00 82 GLY A O 1
ATOM 603 N N . LYS A 1 83 ? 48.987 1.644 -65.255 1.00 85.88 83 LYS A N 1
ATOM 604 C CA . LYS A 1 83 ? 49.302 0.637 -64.217 1.00 85.88 83 LYS A CA 1
ATOM 605 C C . LYS A 1 83 ? 49.260 1.187 -62.787 1.00 85.88 83 LYS A C 1
ATOM 607 O O . LYS A 1 83 ? 48.662 0.563 -61.918 1.00 85.88 83 LYS A O 1
ATOM 612 N N . GLY A 1 84 ? 49.859 2.356 -62.546 1.00 88.38 84 GLY A N 1
ATOM 613 C CA . GLY A 1 84 ? 49.850 2.991 -61.220 1.00 88.38 84 GLY A CA 1
ATOM 614 C C . GLY A 1 84 ? 48.451 3.438 -60.781 1.00 88.38 84 GLY A C 1
ATOM 615 O O . GLY A 1 84 ? 48.069 3.227 -59.634 1.00 88.38 84 GLY A O 1
ATOM 616 N N . PHE A 1 85 ? 47.657 3.978 -61.711 1.00 90.56 85 PHE A N 1
ATOM 617 C CA . PHE A 1 85 ? 46.267 4.369 -61.455 1.00 90.56 85 PHE A CA 1
ATOM 618 C C . PHE A 1 85 ? 45.358 3.164 -61.200 1.00 90.56 85 PHE A C 1
ATOM 620 O O . PHE A 1 85 ? 44.473 3.248 -60.355 1.00 90.56 85 PHE A O 1
ATOM 627 N N . SER A 1 86 ? 45.600 2.033 -61.870 1.00 91.88 86 SER A N 1
ATOM 628 C CA . SER A 1 86 ? 44.830 0.801 -61.671 1.00 91.88 86 SER A CA 1
ATOM 629 C C . SER A 1 86 ? 44.978 0.249 -60.253 1.00 91.88 86 SER A C 1
ATOM 631 O O . SER A 1 86 ? 43.996 -0.232 -59.697 1.00 91.88 86 SER A O 1
ATOM 633 N N . VAL A 1 87 ? 46.176 0.328 -59.661 1.00 91.62 87 VAL A N 1
ATOM 634 C CA . VAL A 1 87 ? 46.415 -0.124 -58.277 1.00 91.62 87 VAL A CA 1
ATOM 635 C C . VAL A 1 87 ? 45.668 0.763 -57.283 1.00 91.62 87 VAL A C 1
ATOM 637 O O . VAL A 1 87 ? 45.018 0.258 -56.376 1.00 91.62 87 VAL A O 1
ATOM 640 N N . VAL A 1 88 ? 45.709 2.084 -57.481 1.00 93.94 88 VAL A N 1
ATOM 641 C CA . VAL A 1 88 ? 44.989 3.035 -56.619 1.00 93.94 88 VAL A CA 1
ATOM 642 C C . VAL A 1 88 ? 43.474 2.856 -56.744 1.00 93.94 88 VAL A C 1
ATOM 644 O O . VAL A 1 88 ? 42.775 2.874 -55.736 1.00 93.94 88 VAL A O 1
ATOM 647 N N . ALA A 1 89 ? 42.959 2.659 -57.959 1.00 94.19 89 ALA A N 1
ATOM 648 C CA . ALA A 1 89 ? 41.537 2.424 -58.184 1.00 94.19 89 ALA A CA 1
ATOM 649 C C . ALA A 1 89 ? 41.049 1.138 -57.496 1.00 94.19 89 ALA A C 1
ATOM 651 O O . ALA A 1 89 ? 39.991 1.155 -56.874 1.00 94.19 89 ALA A O 1
ATOM 652 N N . GLU A 1 90 ? 41.832 0.056 -57.537 1.00 93.12 90 GLU A N 1
ATOM 653 C CA . GLU A 1 90 ? 41.489 -1.189 -56.839 1.00 93.12 90 GLU A CA 1
ATOM 654 C C . GLU A 1 90 ? 41.524 -1.031 -55.310 1.00 93.12 90 GLU A C 1
ATOM 656 O O . GLU A 1 90 ? 40.626 -1.514 -54.626 1.00 93.12 90 GLU A O 1
ATOM 661 N N . GLU A 1 91 ? 42.488 -0.283 -54.763 1.00 94.88 91 GLU A N 1
ATOM 662 C CA . GLU A 1 91 ? 42.542 0.005 -53.323 1.00 94.88 91 GLU A CA 1
ATOM 663 C C . GLU A 1 91 ? 41.321 0.818 -52.857 1.00 94.88 91 GLU A C 1
ATOM 665 O O . GLU A 1 91 ? 40.701 0.500 -51.842 1.00 94.88 91 GLU A O 1
ATOM 670 N N . ILE A 1 92 ? 40.911 1.832 -53.632 1.00 95.56 92 ILE A N 1
ATOM 671 C CA . ILE A 1 92 ? 39.692 2.611 -53.353 1.00 95.56 92 ILE A CA 1
ATOM 672 C C . ILE A 1 92 ? 38.452 1.709 -53.425 1.00 95.56 92 ILE A C 1
ATOM 674 O O . ILE A 1 92 ? 37.560 1.836 -52.585 1.00 95.56 92 ILE A O 1
ATOM 678 N N . ARG A 1 93 ? 38.399 0.783 -54.392 1.00 94.31 93 ARG A N 1
ATOM 679 C CA . ARG A 1 93 ? 37.308 -0.193 -54.536 1.00 94.31 93 ARG A CA 1
ATOM 680 C C . ARG A 1 93 ? 37.191 -1.074 -53.291 1.00 94.31 93 ARG A C 1
ATOM 682 O O . ARG A 1 93 ? 36.106 -1.189 -52.726 1.00 94.31 93 ARG A O 1
ATOM 689 N N . MET A 1 94 ? 38.311 -1.621 -52.814 1.00 95.12 94 MET A N 1
ATOM 690 C CA . MET A 1 94 ? 38.347 -2.429 -51.592 1.00 95.12 94 MET A CA 1
ATOM 691 C C . MET A 1 94 ? 37.913 -1.633 -50.353 1.00 95.12 94 MET A C 1
ATOM 693 O O . MET A 1 94 ? 37.124 -2.134 -49.552 1.00 95.12 94 MET A O 1
ATOM 697 N N . LEU A 1 95 ? 38.372 -0.386 -50.199 1.00 95.56 95 LEU A N 1
ATOM 698 C CA . LEU A 1 95 ? 37.953 0.485 -49.092 1.00 95.56 95 LEU A CA 1
ATOM 699 C C . LEU A 1 95 ? 36.451 0.802 -49.142 1.00 95.56 95 LEU A C 1
ATOM 701 O O . LEU A 1 95 ? 35.789 0.839 -48.102 1.00 95.56 95 LEU A O 1
ATOM 705 N N . ALA A 1 96 ? 35.897 1.003 -50.339 1.00 95.38 96 ALA A N 1
ATOM 706 C CA . ALA A 1 96 ? 34.472 1.236 -50.529 1.00 95.38 96 ALA A CA 1
ATOM 707 C C . ALA A 1 96 ? 33.635 -0.003 -50.159 1.00 95.38 96 ALA A C 1
ATOM 709 O O . ALA A 1 96 ? 32.667 0.124 -49.411 1.00 95.38 96 ALA A O 1
ATOM 710 N N . GLU A 1 97 ? 34.041 -1.204 -50.587 1.00 94.25 97 GLU A N 1
ATOM 711 C CA . GLU A 1 97 ? 33.393 -2.466 -50.193 1.00 94.25 97 GLU A CA 1
ATOM 712 C C . GLU A 1 97 ? 33.448 -2.694 -48.672 1.00 94.25 97 GLU A C 1
ATOM 714 O O . GLU A 1 97 ? 32.433 -3.041 -48.061 1.00 94.25 97 GLU A O 1
ATOM 719 N N . GLN A 1 98 ? 34.596 -2.429 -48.037 1.00 95.62 98 GLN A N 1
ATOM 720 C CA . GLN A 1 98 ? 34.737 -2.500 -46.578 1.00 95.62 98 GLN A CA 1
ATOM 721 C C . GLN A 1 98 ? 33.817 -1.503 -45.859 1.00 95.62 98 GLN A C 1
ATOM 723 O O . GLN A 1 98 ? 33.219 -1.845 -44.836 1.00 95.62 98 GLN A O 1
ATOM 728 N N . SER A 1 99 ? 33.660 -0.291 -46.398 1.00 95.50 99 SER A N 1
ATOM 729 C CA . SER A 1 99 ? 32.745 0.722 -45.859 1.00 95.50 99 SER A CA 1
ATOM 730 C C . SER A 1 99 ? 31.276 0.284 -45.963 1.00 95.50 99 SER A C 1
ATOM 732 O O . SER A 1 99 ? 30.518 0.401 -44.996 1.00 95.50 99 SER A O 1
ATOM 734 N N . THR A 1 100 ? 30.872 -0.323 -47.084 1.00 94.75 100 THR A N 1
ATOM 735 C CA . THR A 1 100 ? 29.543 -0.943 -47.246 1.00 94.75 100 THR A CA 1
ATOM 736 C C . THR A 1 100 ? 29.319 -2.094 -46.258 1.00 94.75 100 THR A C 1
ATOM 738 O O . THR A 1 100 ? 28.237 -2.239 -45.688 1.00 94.75 100 THR A O 1
ATOM 741 N N . GLU A 1 101 ? 30.325 -2.933 -46.001 1.00 95.44 101 GLU A N 1
ATOM 742 C CA . GLU A 1 101 ? 30.194 -4.007 -45.009 1.00 95.44 101 GLU A CA 1
ATOM 743 C C . GLU A 1 101 ? 30.073 -3.452 -43.578 1.00 95.44 101 GLU A C 1
ATOM 745 O O . GLU A 1 101 ? 29.254 -3.928 -42.785 1.00 95.44 101 GLU A O 1
ATOM 750 N N . ALA A 1 102 ? 30.854 -2.421 -43.244 1.00 95.00 102 ALA A N 1
ATOM 751 C CA . ALA A 1 102 ? 30.811 -1.762 -41.942 1.00 95.00 102 ALA A CA 1
ATOM 752 C C . ALA A 1 102 ? 29.459 -1.076 -41.691 1.00 95.00 102 ALA A C 1
ATOM 754 O O . ALA A 1 102 ? 28.857 -1.282 -40.636 1.00 95.00 102 ALA A O 1
ATOM 755 N N . THR A 1 103 ? 28.941 -0.330 -42.668 1.00 94.81 103 THR A N 1
ATOM 756 C CA . THR A 1 103 ? 27.618 0.313 -42.578 1.00 94.81 103 THR A CA 1
ATOM 757 C C . THR A 1 103 ? 26.494 -0.710 -42.432 1.00 94.81 103 THR A C 1
ATOM 759 O O . THR A 1 103 ? 25.628 -0.524 -41.584 1.00 94.81 103 THR A O 1
ATOM 762 N N . LYS A 1 104 ? 26.545 -1.858 -43.123 1.00 93.94 104 LYS A N 1
ATOM 763 C CA . LYS A 1 104 ? 25.591 -2.965 -42.896 1.00 93.94 104 LYS A CA 1
ATOM 764 C C . LYS A 1 104 ? 25.628 -3.510 -41.468 1.00 93.94 104 LYS A C 1
ATOM 766 O O . LYS A 1 104 ? 24.579 -3.805 -40.894 1.00 93.94 104 LYS A O 1
ATOM 771 N N . LYS A 1 105 ? 26.817 -3.652 -40.871 1.00 95.25 105 LYS A N 1
ATOM 772 C CA . LYS A 1 105 ? 26.948 -4.071 -39.462 1.00 95.25 105 LYS A CA 1
ATOM 773 C C . LYS A 1 105 ? 26.341 -3.031 -38.521 1.00 95.25 105 LYS A C 1
ATOM 775 O O . LYS A 1 105 ? 25.625 -3.412 -37.599 1.00 95.25 105 LYS A O 1
ATOM 780 N N . ILE A 1 106 ? 26.576 -1.744 -38.781 1.00 95.44 106 ILE A N 1
ATOM 781 C CA . ILE A 1 106 ? 25.969 -0.642 -38.024 1.00 95.44 106 ILE A CA 1
ATOM 782 C C . ILE A 1 106 ? 24.439 -0.671 -38.164 1.00 95.44 106 ILE A C 1
ATOM 784 O O . ILE A 1 106 ? 23.749 -0.620 -37.151 1.00 95.44 106 ILE A O 1
ATOM 788 N N . GLN A 1 107 ? 23.902 -0.876 -39.370 1.00 93.69 107 GLN A N 1
ATOM 789 C CA . GLN A 1 107 ? 22.458 -0.982 -39.605 1.00 93.69 107 GLN A CA 1
ATOM 790 C C . GLN A 1 107 ? 21.817 -2.112 -38.787 1.00 93.69 107 GLN A C 1
ATOM 792 O O . GLN A 1 107 ? 20.757 -1.937 -38.188 1.00 93.69 107 GLN A O 1
ATOM 797 N N . ASN A 1 108 ? 22.481 -3.269 -38.702 1.00 94.94 108 ASN A N 1
ATOM 798 C CA . ASN A 1 108 ? 22.014 -4.377 -37.867 1.00 94.94 108 ASN A CA 1
ATOM 799 C C . ASN A 1 108 ? 22.010 -4.021 -36.371 1.00 94.94 108 ASN A C 1
ATOM 801 O O . ASN A 1 108 ? 21.086 -4.412 -35.657 1.00 94.94 108 ASN A O 1
ATOM 805 N N . LEU A 1 109 ? 23.013 -3.277 -35.891 1.00 95.12 109 LEU A N 1
ATOM 806 C CA . LEU A 1 109 ? 23.053 -2.798 -34.505 1.00 95.12 109 LEU A CA 1
ATOM 807 C C . LEU A 1 109 ? 21.931 -1.793 -34.223 1.00 95.12 109 LEU A C 1
ATOM 809 O O . LEU A 1 109 ? 21.259 -1.922 -33.204 1.00 95.12 109 LEU A O 1
ATOM 813 N N . ILE A 1 110 ? 21.687 -0.853 -35.138 1.00 95.00 110 ILE A N 1
ATOM 814 C CA . ILE A 1 110 ? 20.587 0.122 -35.064 1.00 95.00 110 ILE A CA 1
ATOM 815 C C . ILE A 1 110 ? 19.242 -0.601 -34.977 1.00 95.00 110 ILE A C 1
ATOM 817 O O . ILE A 1 110 ? 18.451 -0.315 -34.083 1.00 95.00 110 ILE A O 1
ATOM 821 N N . ASN A 1 111 ? 19.005 -1.590 -35.844 1.00 92.50 111 ASN A N 1
ATOM 822 C CA . ASN A 1 111 ? 17.776 -2.383 -35.818 1.00 92.50 111 ASN A CA 1
ATOM 823 C C . ASN A 1 111 ? 17.602 -3.135 -34.489 1.00 92.50 111 ASN A C 1
ATOM 825 O O . ASN A 1 111 ? 16.506 -3.152 -33.937 1.00 92.50 111 ASN A O 1
ATOM 829 N N . ASN A 1 112 ? 18.680 -3.708 -33.940 1.00 95.12 112 ASN A N 1
ATOM 830 C CA . ASN A 1 112 ? 18.639 -4.379 -32.638 1.00 95.12 112 ASN A CA 1
ATOM 831 C C . ASN A 1 112 ? 18.326 -3.403 -31.490 1.00 95.12 112 ASN A C 1
ATOM 833 O O . ASN A 1 112 ? 17.558 -3.733 -30.588 1.00 95.12 112 ASN A O 1
ATOM 837 N N . ILE A 1 113 ? 18.912 -2.200 -31.518 1.00 94.56 113 ILE A N 1
ATOM 838 C CA . ILE A 1 113 ? 18.636 -1.143 -30.536 1.00 94.56 113 ILE A CA 1
ATOM 839 C C . ILE A 1 113 ? 17.175 -0.704 -30.639 1.00 94.56 113 ILE A C 1
ATOM 841 O O . ILE A 1 113 ? 16.513 -0.585 -29.611 1.00 94.56 113 ILE A O 1
ATOM 845 N N . LYS A 1 114 ? 16.656 -0.529 -31.858 1.00 90.19 114 LYS A N 1
ATOM 846 C CA . LYS A 1 114 ? 15.261 -0.155 -32.099 1.00 90.19 114 LYS A CA 1
ATOM 847 C C . LYS A 1 114 ? 14.284 -1.199 -31.558 1.00 90.19 114 LYS A C 1
ATOM 849 O O . LYS A 1 114 ? 13.388 -0.843 -30.804 1.00 90.19 114 LYS A O 1
ATOM 854 N N . GLU A 1 115 ? 14.502 -2.480 -31.857 1.00 94.00 115 GLU A N 1
ATOM 855 C CA . GLU A 1 115 ? 13.674 -3.579 -31.339 1.00 94.00 115 GLU A CA 1
ATOM 856 C C . GLU A 1 115 ? 13.659 -3.595 -29.800 1.00 94.00 115 GLU A C 1
ATOM 858 O O . GLU A 1 115 ? 12.606 -3.690 -29.171 1.00 94.00 115 GLU A O 1
ATOM 863 N N . LYS A 1 116 ? 14.827 -3.430 -29.166 1.00 94.06 116 LYS A N 1
ATOM 864 C CA . LYS A 1 116 ? 14.924 -3.336 -27.701 1.00 94.06 116 LYS A CA 1
ATOM 865 C C . LYS A 1 116 ? 14.245 -2.090 -27.139 1.00 94.06 116 LYS A C 1
ATOM 867 O O . LYS A 1 116 ? 13.669 -2.166 -26.058 1.00 94.06 116 LYS A O 1
ATOM 872 N N . SER A 1 117 ? 14.314 -0.970 -27.854 1.00 92.81 117 SER A N 1
ATOM 873 C CA . SER A 1 117 ? 13.634 0.274 -27.491 1.00 92.81 117 SER A CA 1
ATOM 874 C C . SER A 1 117 ? 12.116 0.092 -27.508 1.00 92.81 117 SER A C 1
ATOM 876 O O . SER A 1 117 ? 11.450 0.409 -26.529 1.00 92.81 117 SER A O 1
ATOM 878 N N . GLU A 1 118 ? 11.568 -0.524 -28.558 1.00 91.31 118 GLU A N 1
ATOM 879 C CA . GLU A 1 118 ? 10.134 -0.826 -28.670 1.00 91.31 118 GLU A CA 1
ATOM 880 C C . GLU A 1 118 ? 9.652 -1.748 -27.533 1.00 91.31 118 GLU A C 1
ATOM 882 O O . GLU A 1 118 ? 8.603 -1.509 -26.931 1.00 91.31 118 GLU A O 1
ATOM 887 N N . LEU A 1 119 ? 10.446 -2.762 -27.170 1.00 94.62 119 LEU A N 1
ATOM 888 C CA . LEU A 1 119 ? 10.166 -3.617 -26.009 1.00 94.62 119 LEU A CA 1
ATOM 889 C C . LEU A 1 119 ? 10.216 -2.849 -24.677 1.00 94.62 119 LEU A C 1
ATOM 891 O O . LEU A 1 119 ? 9.418 -3.129 -23.776 1.00 94.62 119 LEU A O 1
ATOM 895 N N . ALA A 1 120 ? 11.141 -1.895 -24.543 1.00 94.62 120 ALA A N 1
ATOM 896 C CA . ALA A 1 120 ? 11.238 -1.038 -23.368 1.00 94.62 120 ALA A CA 1
ATOM 897 C C . ALA A 1 120 ? 10.018 -0.114 -23.246 1.00 94.62 120 ALA A C 1
ATOM 899 O O . ALA A 1 120 ? 9.433 -0.056 -22.168 1.00 94.62 120 ALA A O 1
ATOM 900 N N . VAL A 1 121 ? 9.581 0.524 -24.340 1.00 91.62 121 VAL A N 1
ATOM 901 C CA . VAL A 1 121 ? 8.358 1.351 -24.375 1.00 91.62 121 VAL A CA 1
ATOM 902 C C . VAL A 1 121 ? 7.150 0.541 -23.917 1.00 91.62 121 VAL A C 1
ATOM 904 O O . VAL A 1 121 ? 6.440 0.964 -23.011 1.00 91.62 121 VAL A O 1
ATOM 907 N N . LYS A 1 122 ? 6.964 -0.667 -24.458 1.00 93.56 122 LYS A N 1
ATOM 908 C CA . LYS A 1 122 ? 5.852 -1.532 -24.051 1.00 93.56 122 LYS A CA 1
ATOM 909 C C . LYS A 1 122 ? 5.899 -1.894 -22.562 1.00 93.56 122 LYS A C 1
ATOM 911 O O . LYS A 1 122 ? 4.884 -1.858 -21.880 1.00 93.56 122 LYS A O 1
ATOM 916 N N . SER A 1 123 ? 7.087 -2.207 -22.043 1.00 95.12 123 SER A N 1
ATOM 917 C CA . SER A 1 123 ? 7.254 -2.514 -20.614 1.00 95.12 123 SER A CA 1
ATOM 918 C C . SER A 1 123 ? 6.956 -1.301 -19.724 1.00 95.12 123 SER A C 1
ATOM 920 O O . SER A 1 123 ? 6.449 -1.457 -18.613 1.00 95.12 123 SER A O 1
ATOM 922 N N . ILE A 1 124 ? 7.280 -0.095 -20.195 1.00 93.88 124 ILE A N 1
ATOM 923 C CA . ILE A 1 124 ? 6.983 1.169 -19.514 1.00 93.88 124 ILE A CA 1
ATOM 924 C C . ILE A 1 124 ? 5.475 1.433 -19.494 1.00 93.88 124 ILE A C 1
ATOM 926 O O . ILE A 1 124 ? 4.958 1.810 -18.445 1.00 93.88 124 ILE A O 1
ATOM 930 N N . GLU A 1 125 ? 4.770 1.200 -20.604 1.00 91.81 125 GLU A N 1
ATOM 931 C CA . GLU A 1 125 ? 3.304 1.298 -20.673 1.00 91.81 125 GLU A CA 1
ATOM 932 C C . GLU A 1 125 ? 2.637 0.331 -19.687 1.00 91.81 125 GLU A C 1
ATOM 934 O O . GLU A 1 125 ? 1.877 0.773 -18.826 1.00 91.81 125 GLU A O 1
ATOM 939 N N . ASP A 1 126 ? 3.016 -0.951 -19.712 1.00 94.69 126 ASP A N 1
ATOM 940 C CA . ASP A 1 126 ? 2.503 -1.952 -18.767 1.00 94.69 126 ASP A CA 1
ATOM 941 C C . ASP A 1 126 ? 2.787 -1.542 -17.304 1.00 94.69 126 ASP A C 1
ATOM 943 O O . ASP A 1 126 ? 1.955 -1.704 -16.409 1.00 94.69 126 ASP A O 1
ATOM 947 N N . THR A 1 127 ? 3.971 -0.976 -17.039 1.00 94.38 127 THR A N 1
ATOM 948 C CA . THR A 1 127 ? 4.345 -0.496 -15.699 1.00 94.38 127 THR A CA 1
ATOM 949 C C . THR A 1 127 ? 3.503 0.707 -15.275 1.00 94.38 127 THR A C 1
ATOM 951 O O . THR A 1 127 ? 3.131 0.807 -14.105 1.00 94.38 127 THR A O 1
ATOM 954 N N . LYS A 1 128 ? 3.181 1.614 -16.200 1.00 91.69 128 LYS A N 1
ATOM 955 C CA . LYS A 1 128 ? 2.347 2.788 -15.933 1.00 91.69 128 LYS A CA 1
ATOM 956 C C . LYS A 1 128 ? 0.942 2.374 -15.495 1.00 91.69 128 LYS A C 1
ATOM 958 O O . LYS A 1 128 ? 0.474 2.872 -14.472 1.00 91.69 128 LYS A O 1
ATOM 963 N N . ASP A 1 129 ? 0.336 1.408 -16.183 1.00 93.38 129 ASP A N 1
ATOM 964 C CA . ASP A 1 129 ? -0.978 0.861 -15.822 1.00 93.38 129 ASP A CA 1
ATOM 965 C C . ASP A 1 129 ? -0.958 0.232 -14.417 1.00 93.38 129 ASP A C 1
ATOM 967 O O . ASP A 1 129 ? -1.850 0.457 -13.595 1.00 93.38 129 ASP A O 1
ATOM 971 N N . ILE A 1 130 ? 0.102 -0.517 -14.091 1.00 94.44 130 ILE A N 1
ATOM 972 C CA . ILE A 1 130 ? 0.276 -1.115 -12.758 1.00 94.44 130 ILE A CA 1
ATOM 973 C C . ILE A 1 130 ? 0.389 -0.036 -11.674 1.00 94.44 130 ILE A C 1
ATOM 975 O O . ILE A 1 130 ? -0.184 -0.189 -10.592 1.00 94.44 130 ILE A O 1
ATOM 979 N N . VAL A 1 131 ? 1.120 1.051 -11.930 1.00 92.38 131 VAL A N 1
ATOM 980 C CA . VAL A 1 131 ? 1.287 2.135 -10.952 1.00 92.38 131 VAL A CA 1
ATOM 981 C C . VAL A 1 131 ? 0.009 2.959 -10.786 1.00 92.38 131 VAL A C 1
ATOM 983 O O . VAL A 1 131 ? -0.270 3.428 -9.679 1.00 92.38 131 VAL A O 1
ATOM 986 N N . GLU A 1 132 ? -0.813 3.092 -11.824 1.00 91.19 132 GLU A N 1
ATOM 987 C CA . GLU A 1 132 ? -2.147 3.691 -11.711 1.00 91.19 132 GLU A CA 1
ATOM 988 C C . GLU A 1 132 ? -3.043 2.853 -10.785 1.00 91.19 132 GLU A C 1
ATOM 990 O O . GLU A 1 132 ? -3.536 3.363 -9.776 1.00 91.19 132 GLU A O 1
ATOM 995 N N . LEU A 1 133 ? -3.119 1.536 -11.013 1.00 94.44 133 LEU A N 1
ATOM 996 C CA . LEU A 1 133 ? -3.838 0.610 -10.127 1.00 94.44 133 LEU A CA 1
ATOM 997 C C . LEU A 1 133 ? -3.292 0.629 -8.689 1.00 94.44 133 LEU A C 1
ATOM 999 O O . LEU A 1 133 ? -4.052 0.566 -7.718 1.00 94.44 133 LEU A O 1
ATOM 1003 N N . GLN A 1 134 ? -1.971 0.739 -8.527 1.00 94.50 134 GLN A N 1
ATOM 1004 C CA . GLN A 1 134 ? -1.340 0.894 -7.217 1.00 94.50 134 GLN A CA 1
ATOM 1005 C C . GLN A 1 134 ? -1.774 2.200 -6.537 1.00 94.50 134 GLN A C 1
ATOM 1007 O O . GLN A 1 134 ? -2.041 2.203 -5.333 1.00 94.50 134 GLN A O 1
ATOM 1012 N N . THR A 1 135 ? -1.854 3.302 -7.283 1.00 92.31 135 THR A N 1
ATOM 1013 C CA . THR A 1 135 ? -2.274 4.615 -6.771 1.00 92.31 135 THR A CA 1
ATOM 1014 C C . THR A 1 135 ? -3.707 4.563 -6.243 1.00 92.31 135 THR A C 1
ATOM 1016 O O . THR A 1 135 ? -3.983 5.058 -5.141 1.00 92.31 135 THR A O 1
ATOM 1019 N N . ASP A 1 136 ? -4.597 3.896 -6.974 1.00 94.00 136 ASP A N 1
ATOM 1020 C CA . ASP A 1 136 ? -5.981 3.676 -6.556 1.00 94.00 136 ASP A CA 1
ATOM 1021 C C . ASP A 1 136 ? -6.056 2.825 -5.285 1.00 94.00 136 ASP A C 1
ATOM 1023 O O . ASP A 1 136 ? -6.698 3.223 -4.309 1.00 94.00 136 ASP A O 1
ATOM 1027 N N . ALA A 1 137 ? -5.321 1.710 -5.231 1.00 95.75 137 ALA A N 1
ATOM 1028 C CA . ALA A 1 137 ? -5.287 0.831 -4.062 1.00 95.75 137 ALA A CA 1
ATOM 1029 C C . ALA A 1 137 ? -4.755 1.541 -2.799 1.00 95.75 137 ALA A C 1
ATOM 1031 O O . ALA A 1 137 ? -5.288 1.367 -1.696 1.00 95.75 137 ALA A O 1
ATOM 1032 N N . VAL A 1 138 ? -3.723 2.382 -2.936 1.00 94.31 138 VAL A N 1
ATOM 1033 C CA . VAL A 1 138 ? -3.194 3.205 -1.832 1.00 94.31 138 VAL A CA 1
ATOM 1034 C C . VAL A 1 138 ? -4.240 4.222 -1.368 1.00 94.31 138 VAL A C 1
ATOM 1036 O O . VAL A 1 138 ? -4.429 4.418 -0.161 1.00 94.31 138 VAL A O 1
ATOM 1039 N N . THR A 1 139 ? -4.960 4.835 -2.307 1.00 92.19 139 THR 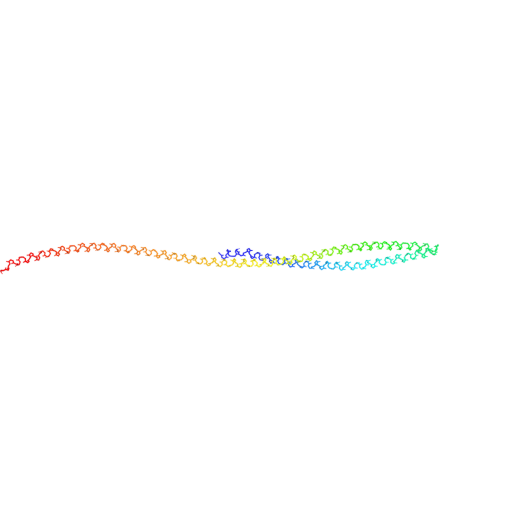A N 1
ATOM 1040 C CA . THR A 1 139 ? -6.027 5.800 -2.018 1.00 92.19 139 THR A CA 1
ATOM 1041 C C . THR A 1 139 ? -7.200 5.142 -1.292 1.00 92.19 139 THR A C 1
ATOM 1043 O O . THR A 1 139 ? -7.666 5.667 -0.277 1.00 92.19 139 THR A O 1
ATOM 1046 N N . GLU A 1 140 ? -7.644 3.970 -1.740 1.00 95.50 140 GLU A N 1
ATOM 1047 C CA . GLU A 1 140 ? -8.687 3.191 -1.071 1.00 95.50 140 GLU A CA 1
ATOM 1048 C C . GLU A 1 140 ? -8.251 2.786 0.345 1.00 95.50 140 GLU A C 1
ATOM 1050 O O . GLU A 1 140 ? -8.984 2.996 1.318 1.00 95.50 140 GLU A O 1
ATOM 1055 N N . THR A 1 141 ? -7.011 2.315 0.495 1.00 94.50 141 THR A N 1
ATOM 1056 C CA . THR A 1 141 ? -6.440 1.958 1.802 1.00 94.50 141 THR A CA 1
ATOM 1057 C C . THR A 1 141 ? -6.458 3.153 2.759 1.00 94.50 141 THR A C 1
ATOM 1059 O O . THR A 1 141 ? -6.875 3.027 3.915 1.00 94.50 141 THR A O 1
ATOM 1062 N N . LYS A 1 142 ? -6.094 4.350 2.279 1.00 92.62 142 LYS A N 1
ATOM 1063 C CA . LYS A 1 142 ? -6.185 5.597 3.054 1.00 92.62 142 LYS A CA 1
ATOM 1064 C C . LYS A 1 142 ? -7.612 5.867 3.531 1.00 92.62 142 LYS A C 1
ATOM 1066 O O . LYS A 1 142 ? -7.813 6.261 4.683 1.00 92.62 142 LYS A O 1
ATOM 1071 N N . GLN A 1 143 ? -8.610 5.681 2.670 1.00 94.12 143 GLN A N 1
ATOM 1072 C CA . GLN A 1 143 ? -10.016 5.885 3.030 1.00 94.12 143 GLN A CA 1
ATOM 1073 C C . GLN A 1 143 ? -10.481 4.878 4.088 1.00 94.12 143 GLN A C 1
ATOM 1075 O O . GLN A 1 143 ? -11.161 5.267 5.040 1.00 94.12 143 GLN A O 1
ATOM 1080 N N . ILE A 1 144 ? -10.085 3.609 3.965 1.00 93.88 144 ILE A N 1
ATOM 1081 C CA . ILE A 1 144 ? -10.399 2.556 4.941 1.00 93.88 144 ILE A CA 1
ATOM 1082 C C . ILE A 1 144 ? -9.809 2.898 6.313 1.00 93.88 144 ILE A C 1
ATOM 1084 O O . ILE A 1 144 ? -10.535 2.870 7.307 1.00 93.88 144 ILE A O 1
ATOM 1088 N N . PHE A 1 145 ? -8.539 3.305 6.384 1.00 91.19 145 PHE A N 1
ATOM 1089 C CA . PHE A 1 145 ? -7.918 3.716 7.650 1.00 91.19 145 PHE A CA 1
ATOM 1090 C C . PHE A 1 145 ? -8.630 4.911 8.300 1.00 91.19 145 PHE A C 1
ATOM 1092 O O . PHE A 1 145 ? -8.843 4.914 9.514 1.00 91.19 145 PHE A O 1
ATOM 1099 N N . ASN A 1 146 ? -9.065 5.898 7.510 1.00 92.38 146 ASN A N 1
ATOM 1100 C CA . ASN A 1 146 ? -9.861 7.013 8.030 1.00 92.38 146 ASN A CA 1
ATOM 1101 C C . ASN A 1 146 ? -11.209 6.546 8.606 1.00 92.38 146 ASN A C 1
ATOM 1103 O O . ASN A 1 146 ? -11.602 6.996 9.684 1.00 92.38 146 ASN A O 1
ATOM 1107 N N . LYS A 1 147 ? -11.900 5.616 7.930 1.00 93.81 147 LYS A N 1
ATOM 1108 C CA . LYS A 1 147 ? -13.145 5.016 8.443 1.00 93.81 147 LYS A CA 1
ATOM 1109 C C . LYS A 1 147 ? -12.906 4.263 9.754 1.00 93.81 147 LYS A C 1
ATOM 1111 O O . LYS A 1 147 ? -13.674 4.440 10.693 1.00 93.81 147 LYS A O 1
ATOM 1116 N N . ILE A 1 148 ? -11.822 3.489 9.848 1.00 91.00 148 ILE A N 1
ATOM 1117 C CA . ILE A 1 148 ? -11.444 2.763 11.071 1.00 91.00 148 ILE A CA 1
ATOM 1118 C C . ILE A 1 148 ? -11.245 3.734 12.240 1.00 91.00 148 ILE A C 1
ATOM 1120 O O . ILE A 1 148 ? -11.832 3.539 13.303 1.00 91.00 148 ILE A O 1
ATOM 1124 N N . LEU A 1 149 ? -10.470 4.805 12.045 1.00 89.25 149 LEU A N 1
ATOM 1125 C CA . LEU A 1 149 ? -10.241 5.817 13.082 1.00 89.25 149 LEU A CA 1
ATOM 1126 C C . LEU A 1 149 ? -11.541 6.492 13.534 1.00 89.25 149 LEU A C 1
ATOM 1128 O O . LEU A 1 149 ? -11.747 6.711 14.729 1.00 89.25 149 LEU A O 1
ATOM 1132 N N . TYR A 1 150 ? -12.444 6.780 12.596 1.00 92.25 150 TYR A N 1
ATOM 1133 C CA . TYR A 1 150 ? -13.762 7.315 12.923 1.00 92.25 150 TYR A CA 1
ATOM 1134 C C . TYR A 1 150 ? -14.580 6.339 13.785 1.00 92.25 150 TYR A C 1
ATOM 1136 O O . TYR A 1 150 ? -15.078 6.726 14.843 1.00 92.25 150 TYR A O 1
ATOM 1144 N N . SER A 1 151 ? -14.655 5.061 13.401 1.00 91.69 151 SER A N 1
ATOM 1145 C CA . SER A 1 151 ? -15.375 4.034 14.167 1.00 91.69 151 SER A CA 1
ATOM 1146 C C . SER A 1 151 ? -14.777 3.793 15.558 1.00 91.69 151 SER A C 1
ATOM 1148 O O . SER A 1 151 ? -15.519 3.591 16.524 1.00 91.69 151 SER A O 1
ATO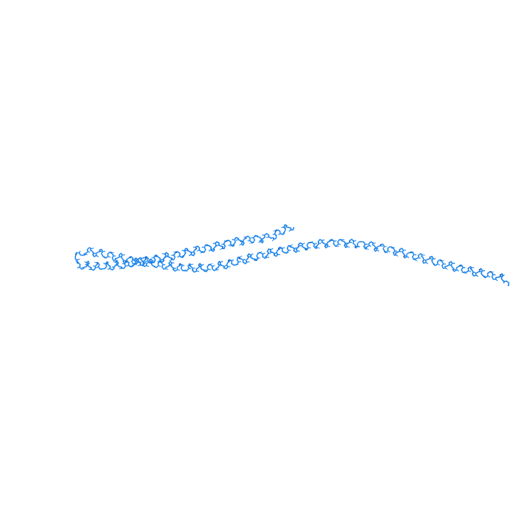M 1150 N N . ILE A 1 152 ? -13.449 3.859 15.698 1.00 89.12 152 ILE A N 1
ATOM 1151 C CA . ILE A 1 152 ? -12.771 3.798 17.003 1.00 89.12 152 ILE A CA 1
ATOM 1152 C C . ILE A 1 152 ? -13.206 4.981 17.875 1.00 89.12 152 ILE A C 1
ATOM 1154 O O . ILE A 1 152 ? -13.583 4.790 19.034 1.00 89.12 152 ILE A O 1
ATOM 1158 N N . LYS A 1 153 ? -13.226 6.196 17.316 1.00 88.69 153 LYS A N 1
ATOM 1159 C CA . LYS A 1 153 ? -13.661 7.403 18.030 1.00 88.69 153 LYS A CA 1
ATOM 1160 C C . LYS A 1 153 ? -15.118 7.314 18.491 1.00 88.69 153 LYS A C 1
ATOM 1162 O O . LYS A 1 153 ? -15.408 7.654 19.637 1.00 88.69 153 LYS A O 1
ATOM 1167 N N . GLU A 1 154 ? -16.024 6.828 17.644 1.00 92.94 154 GLU A N 1
ATOM 1168 C CA . GLU A 1 154 ? -17.420 6.593 18.036 1.00 92.94 154 GLU A CA 1
ATOM 1169 C C . GLU A 1 154 ? -17.539 5.561 19.162 1.00 92.94 154 GLU A C 1
ATOM 1171 O O . GLU A 1 154 ? -18.284 5.765 20.123 1.00 92.94 154 GLU A O 1
ATOM 1176 N N . THR A 1 155 ? -16.784 4.465 19.072 1.00 90.50 155 THR A N 1
ATOM 1177 C CA . THR A 1 155 ? -16.784 3.403 20.086 1.00 90.50 155 THR A CA 1
ATOM 1178 C C . THR A 1 155 ? -16.320 3.934 21.439 1.00 90.50 155 THR A C 1
ATOM 1180 O O . THR A 1 155 ? -16.969 3.686 22.453 1.00 90.50 155 THR A O 1
ATOM 1183 N N . LEU A 1 156 ? -15.257 4.741 21.461 1.00 88.88 156 LEU A N 1
ATOM 1184 C CA . LEU A 1 156 ? -14.784 5.420 22.671 1.00 88.88 156 LEU A CA 1
ATOM 1185 C C . LEU A 1 156 ? -15.849 6.362 23.254 1.00 88.88 156 LEU A C 1
ATOM 1187 O O . LEU A 1 156 ? -16.044 6.395 24.468 1.00 88.88 156 LEU A O 1
ATOM 1191 N N . GLY A 1 157 ? -16.587 7.077 22.398 1.00 89.88 157 GLY A N 1
ATOM 1192 C CA . GLY A 1 157 ? -17.735 7.885 22.815 1.00 89.88 157 GLY A CA 1
ATOM 1193 C C . GLY A 1 157 ? -18.814 7.054 23.517 1.00 89.88 157 GLY A C 1
ATOM 1194 O O . GLY A 1 157 ? -19.267 7.420 24.602 1.00 89.88 157 GLY A O 1
ATOM 1195 N N . LYS A 1 158 ? -19.178 5.898 22.951 1.00 93.06 158 LYS A N 1
ATOM 1196 C CA . LYS A 1 158 ? -20.153 4.971 23.553 1.00 93.06 158 LYS A CA 1
ATOM 1197 C C . LYS A 1 158 ? -19.664 4.386 24.879 1.00 93.06 158 LYS A C 1
ATOM 1199 O O . LYS A 1 158 ? -20.452 4.278 25.813 1.00 93.06 158 LYS A O 1
ATOM 1204 N N . ILE A 1 159 ? -18.378 4.058 24.992 1.00 90.88 159 ILE A N 1
ATOM 1205 C CA . ILE A 1 159 ? -17.780 3.569 26.244 1.00 90.88 159 ILE A CA 1
ATOM 1206 C C . ILE A 1 159 ? -17.907 4.620 27.356 1.00 90.88 159 ILE A C 1
ATOM 1208 O O . ILE A 1 159 ? -18.292 4.276 28.473 1.00 90.88 159 ILE A O 1
ATOM 1212 N N . ASN A 1 160 ? -17.657 5.898 27.053 1.00 89.81 160 ASN A N 1
ATOM 1213 C CA . ASN A 1 160 ? -17.828 6.977 28.031 1.00 89.81 160 ASN A CA 1
ATOM 1214 C C . ASN A 1 160 ? -19.287 7.098 28.504 1.00 89.81 160 ASN A C 1
ATOM 1216 O O . ASN A 1 160 ? -19.527 7.266 29.697 1.00 89.81 160 ASN A O 1
ATOM 1220 N N . LEU A 1 161 ? -20.263 6.957 27.597 1.00 94.38 161 LEU A N 1
ATOM 1221 C CA . LEU A 1 161 ? -21.685 6.954 27.965 1.00 94.38 161 LEU A CA 1
ATOM 1222 C C . LEU A 1 161 ? -22.025 5.791 28.905 1.00 94.38 161 LEU A C 1
ATOM 1224 O O . LEU A 1 161 ? -22.661 6.003 29.936 1.00 94.38 161 LEU A O 1
ATOM 1228 N N . VAL A 1 162 ? -21.552 4.580 28.595 1.00 95.00 162 VAL A N 1
ATOM 1229 C CA . VAL A 1 162 ? -21.742 3.399 29.454 1.00 95.00 162 VAL A CA 1
ATOM 1230 C C . VAL A 1 162 ? -21.139 3.629 30.839 1.00 95.00 162 VAL A C 1
ATOM 1232 O O . VAL A 1 162 ? -21.769 3.309 31.846 1.00 95.00 162 VAL A O 1
ATOM 1235 N N . GLN A 1 163 ? -19.950 4.226 30.915 1.00 93.00 163 GLN A N 1
ATOM 1236 C CA . GLN A 1 163 ? -19.320 4.554 32.191 1.00 93.00 163 GLN A CA 1
ATOM 1237 C C . GLN A 1 163 ? -20.179 5.521 33.018 1.00 93.00 163 GLN A C 1
ATOM 1239 O O . GLN A 1 163 ? -20.380 5.284 34.211 1.00 93.00 163 GLN A O 1
ATOM 1244 N N . SER A 1 164 ? -20.718 6.577 32.404 1.00 95.38 164 SER A N 1
ATOM 1245 C CA . SER A 1 164 ? -21.641 7.496 33.079 1.00 95.38 164 SER A CA 1
ATOM 1246 C C . SER A 1 164 ? -22.886 6.773 33.598 1.00 95.38 164 SER A C 1
ATOM 1248 O O . SER A 1 164 ? -23.246 6.949 34.763 1.00 95.38 164 SER A O 1
ATOM 1250 N N . SER A 1 165 ? -23.487 5.889 32.796 1.00 96.94 165 SER A N 1
ATOM 1251 C CA . SER A 1 165 ? -24.638 5.082 33.220 1.00 96.94 165 SER A CA 1
ATOM 1252 C C . SER A 1 165 ? -24.310 4.141 34.383 1.00 96.94 165 SER A C 1
ATOM 1254 O O . SER A 1 165 ? -25.137 3.957 35.274 1.00 96.94 165 SER A O 1
ATOM 1256 N N . ILE A 1 166 ? -23.103 3.565 34.428 1.00 96.69 166 ILE A N 1
ATOM 1257 C CA . ILE A 1 166 ? -22.653 2.721 35.549 1.00 96.69 166 ILE A CA 1
ATOM 1258 C C . ILE A 1 166 ? -22.521 3.541 36.839 1.00 96.69 166 ILE A C 1
ATOM 1260 O O . ILE A 1 166 ? -22.896 3.061 37.913 1.00 96.69 166 ILE A O 1
ATOM 1264 N N . ILE A 1 167 ? -22.002 4.769 36.758 1.00 97.06 167 ILE A N 1
ATOM 1265 C CA . ILE A 1 167 ? -21.884 5.668 37.917 1.00 97.06 167 ILE A CA 1
ATOM 1266 C C . ILE A 1 167 ? -23.277 6.010 38.463 1.00 97.06 167 ILE A C 1
ATOM 1268 O O . ILE A 1 167 ? -23.516 5.890 39.666 1.00 97.06 167 ILE A O 1
ATOM 1272 N N . GLU A 1 168 ? -24.211 6.374 37.585 1.00 97.62 168 GLU A N 1
ATOM 1273 C CA . GLU A 1 168 ? -25.594 6.679 37.962 1.00 97.62 168 GLU A CA 1
ATOM 1274 C C . GLU A 1 168 ? -26.313 5.458 38.552 1.00 97.62 168 GLU A C 1
ATOM 1276 O O . GLU A 1 168 ? -26.936 5.546 39.609 1.00 97.62 168 GLU A O 1
ATOM 1281 N N . THR A 1 169 ? -26.142 4.286 37.938 1.00 97.12 169 THR A N 1
ATOM 1282 C CA . THR A 1 169 ? -26.707 3.025 38.437 1.00 97.12 169 THR A CA 1
ATOM 1283 C C . THR A 1 169 ? -26.198 2.702 39.841 1.00 97.12 169 THR A C 1
ATOM 1285 O O . THR A 1 169 ? -26.983 2.320 40.708 1.00 97.12 169 THR A O 1
ATOM 1288 N N . ASN A 1 170 ? -24.903 2.901 40.113 1.00 97.31 170 ASN A N 1
ATOM 1289 C CA . ASN A 1 170 ? -24.343 2.702 41.453 1.00 97.31 170 ASN A CA 1
ATOM 1290 C C . ASN A 1 170 ? -24.915 3.686 42.480 1.00 97.31 170 ASN A C 1
ATOM 1292 O O . ASN A 1 170 ? -25.182 3.293 43.618 1.00 97.31 170 ASN A O 1
ATOM 1296 N N . LYS A 1 171 ? -25.142 4.945 42.089 1.00 97.50 171 LYS A N 1
ATOM 1297 C CA . LYS A 1 171 ? -25.801 5.932 42.951 1.00 97.50 171 LYS A CA 1
ATOM 1298 C C . LYS A 1 171 ? -27.221 5.484 43.306 1.00 97.50 171 LYS A C 1
ATOM 1300 O O . LYS A 1 171 ? -27.555 5.425 44.488 1.00 97.50 171 LYS A O 1
ATOM 1305 N N . ASN A 1 172 ? -28.009 5.093 42.306 1.00 97.69 172 ASN A N 1
ATOM 1306 C CA . ASN A 1 172 ? -29.380 4.615 42.499 1.00 97.69 172 ASN A CA 1
ATOM 1307 C C . ASN A 1 172 ? -29.419 3.346 43.363 1.00 97.69 172 ASN A C 1
ATOM 1309 O O . ASN A 1 172 ? -30.264 3.227 44.249 1.00 97.69 172 ASN A O 1
ATOM 1313 N N . LYS A 1 173 ? -28.460 2.427 43.175 1.00 97.75 173 LYS A N 1
ATOM 1314 C CA . LYS A 1 173 ? -28.295 1.237 44.021 1.00 97.75 173 LYS A CA 1
ATOM 1315 C C . LYS A 1 173 ? -28.103 1.614 45.491 1.00 97.75 173 LYS A C 1
ATOM 1317 O O . LYS A 1 173 ? -28.742 1.031 46.361 1.00 97.75 173 LYS A O 1
ATOM 1322 N N . ASN A 1 174 ? -27.225 2.573 45.779 1.00 97.31 174 ASN A N 1
ATOM 1323 C CA . ASN A 1 174 ? -26.949 2.999 47.152 1.00 97.31 174 ASN A CA 1
ATOM 1324 C C . ASN A 1 174 ? -28.164 3.683 47.797 1.00 97.31 174 ASN A C 1
ATOM 1326 O O . ASN A 1 174 ? -28.458 3.427 48.963 1.00 97.31 174 ASN A O 1
ATOM 1330 N N . GLU A 1 175 ? -28.908 4.495 47.041 1.00 97.56 175 GLU A N 1
ATOM 1331 C CA . GLU A 1 175 ? -30.158 5.094 47.523 1.00 97.56 175 GLU A CA 1
ATOM 1332 C C . GLU A 1 175 ? -31.218 4.024 47.828 1.00 97.56 175 GLU A C 1
ATOM 1334 O O . GLU A 1 175 ? -31.870 4.070 48.870 1.00 97.56 175 GLU A O 1
ATOM 1339 N N . MET A 1 176 ? -31.353 3.021 46.957 1.00 96.88 176 MET A N 1
ATOM 1340 C CA . MET A 1 176 ? -32.267 1.897 47.164 1.00 96.88 176 MET A CA 1
ATOM 1341 C C . MET A 1 176 ? -31.926 1.108 48.433 1.00 96.88 176 MET A C 1
ATOM 1343 O O . MET A 1 176 ? -32.827 0.793 49.207 1.00 96.88 176 MET A O 1
ATOM 1347 N N . VAL A 1 177 ? -30.639 0.843 48.681 1.00 97.94 177 VAL A N 1
ATOM 1348 C CA . VAL A 1 177 ? -30.178 0.182 49.914 1.00 97.94 177 VAL A CA 1
ATOM 1349 C C . VAL A 1 177 ? -30.576 0.992 51.151 1.00 97.94 177 VAL A C 1
ATOM 1351 O O . VAL A 1 177 ? -31.121 0.424 52.093 1.00 97.94 177 VAL A O 1
ATOM 1354 N N . SER A 1 178 ? -30.387 2.315 51.136 1.00 97.12 178 SER A N 1
ATOM 1355 C CA . SER A 1 178 ? -30.789 3.180 52.255 1.00 97.12 178 SER A CA 1
ATOM 1356 C C . SER A 1 178 ? -32.307 3.174 52.480 1.00 97.12 178 SER A C 1
ATOM 1358 O O . SER A 1 178 ? -32.767 3.062 53.615 1.00 97.12 178 SER A O 1
ATOM 1360 N N . LYS A 1 179 ? -33.109 3.211 51.407 1.00 97.50 179 LYS A N 1
ATOM 1361 C CA . LYS A 1 179 ? -34.573 3.099 51.515 1.00 97.50 179 LYS A CA 1
ATOM 1362 C C . LYS A 1 179 ? -35.008 1.745 52.076 1.00 97.50 179 LYS A C 1
ATOM 1364 O O . LYS A 1 179 ? -35.922 1.708 52.893 1.00 97.50 179 LYS A O 1
ATOM 1369 N N . MET A 1 180 ? -34.350 0.651 51.689 1.00 96.19 180 MET A N 1
ATOM 1370 C CA . MET A 1 180 ? -34.623 -0.676 52.253 1.00 96.19 180 MET A CA 1
ATOM 1371 C C . MET A 1 180 ? -34.310 -0.749 53.751 1.00 96.19 180 MET A C 1
ATOM 1373 O O . MET A 1 180 ? -35.085 -1.345 54.492 1.00 96.19 180 MET A O 1
ATOM 1377 N N . GLN A 1 181 ? -33.234 -0.105 54.212 1.00 97.00 181 GLN A N 1
ATOM 1378 C CA . GLN A 1 181 ? -32.925 -0.014 55.644 1.00 97.00 181 GLN A CA 1
ATOM 1379 C C . GLN A 1 181 ? -34.021 0.735 56.414 1.00 97.00 181 GLN A C 1
ATOM 1381 O O . GLN A 1 181 ? -34.470 0.254 57.450 1.00 97.00 181 GLN A O 1
ATOM 1386 N N . ASN A 1 182 ? -34.512 1.857 55.877 1.00 97.12 182 ASN A N 1
ATOM 1387 C CA . ASN A 1 182 ? -35.618 2.599 56.491 1.00 97.12 182 ASN A CA 1
ATOM 1388 C C . ASN A 1 182 ? -36.911 1.771 56.541 1.00 97.12 182 ASN A C 1
ATOM 1390 O O . ASN A 1 182 ? -37.601 1.780 57.553 1.00 97.12 182 ASN A O 1
ATOM 1394 N N . ILE A 1 183 ? -37.232 1.034 55.472 1.00 97.25 183 ILE A N 1
ATOM 1395 C CA . ILE A 1 183 ? -38.400 0.138 55.449 1.00 97.25 183 ILE A CA 1
ATOM 1396 C C . ILE A 1 183 ? -38.264 -0.962 56.507 1.00 97.25 183 ILE A C 1
ATOM 1398 O O . ILE A 1 183 ? -39.246 -1.269 57.179 1.00 97.25 183 ILE A O 1
ATOM 1402 N N . SER A 1 184 ? -37.065 -1.529 56.679 1.00 97.19 184 SER A N 1
ATOM 1403 C CA . SER A 1 184 ? -36.797 -2.524 57.725 1.00 97.19 184 SER A CA 1
ATOM 1404 C C . SER A 1 184 ? -37.059 -1.947 59.116 1.00 97.19 184 SER A C 1
ATOM 1406 O O . SER A 1 184 ? -37.796 -2.551 59.885 1.00 97.19 184 SER A O 1
ATOM 1408 N N . ALA A 1 185 ? -36.542 -0.746 59.400 1.00 97.12 185 ALA A N 1
ATOM 1409 C CA . ALA A 1 185 ? -36.741 -0.074 60.685 1.00 97.12 185 ALA A CA 1
ATOM 1410 C C . ALA A 1 185 ? -38.225 0.224 60.969 1.00 97.12 185 ALA A C 1
ATOM 1412 O O . ALA A 1 185 ? -38.719 -0.080 62.049 1.00 97.12 185 ALA A O 1
ATOM 1413 N N . VAL A 1 186 ? -38.962 0.745 59.981 1.00 97.50 186 VAL A N 1
ATOM 1414 C CA . VAL A 1 186 ? -40.411 0.994 60.113 1.00 97.50 186 VAL A CA 1
ATOM 1415 C C . VAL A 1 186 ? -41.190 -0.310 60.308 1.00 97.50 186 VAL A C 1
ATOM 1417 O O . VAL A 1 186 ? -42.170 -0.338 61.045 1.00 97.50 186 VAL A O 1
ATOM 1420 N N . SER A 1 187 ? -40.769 -1.401 59.664 1.00 97.19 187 SER A N 1
ATOM 1421 C CA . SER A 1 187 ? -41.417 -2.710 59.822 1.00 97.19 187 SER A CA 1
ATOM 1422 C C . SER A 1 187 ? -41.188 -3.296 61.219 1.00 97.19 187 SER A C 1
ATOM 1424 O O . SER A 1 187 ? -42.111 -3.877 61.785 1.00 97.19 187 SER A O 1
ATOM 1426 N N . GLU A 1 188 ? -39.991 -3.121 61.788 1.00 97.31 188 GLU A N 1
ATOM 1427 C CA . GLU A 1 188 ? -39.682 -3.504 63.174 1.00 97.31 188 GLU A CA 1
ATOM 1428 C C . GLU A 1 188 ? -40.518 -2.699 64.178 1.00 97.31 188 GLU A C 1
ATOM 1430 O O . GLU A 1 188 ? -41.136 -3.286 65.066 1.00 97.31 188 GLU A O 1
ATOM 1435 N N . GLU A 1 189 ? -40.614 -1.378 63.997 1.00 97.69 189 GLU A N 1
ATOM 1436 C CA . GLU A 1 189 ? -41.444 -0.504 64.837 1.00 97.69 189 GLU A CA 1
ATOM 1437 C C . GLU A 1 189 ? -42.928 -0.892 64.760 1.00 97.69 189 GLU A C 1
ATOM 1439 O O . GLU A 1 189 ? -43.580 -1.062 65.788 1.00 97.69 189 GLU A O 1
ATOM 1444 N N . ALA A 1 190 ? -43.450 -1.129 63.552 1.00 96.19 190 ALA A N 1
ATOM 1445 C CA . ALA A 1 190 ? -44.831 -1.564 63.358 1.00 96.19 190 ALA A CA 1
ATOM 1446 C C . ALA A 1 190 ? -45.120 -2.926 64.015 1.00 96.19 190 ALA A C 1
ATOM 1448 O O . ALA A 1 190 ? -46.205 -3.122 64.569 1.00 96.19 190 ALA A O 1
ATOM 1449 N N . SER A 1 191 ? -44.161 -3.859 63.978 1.00 97.19 191 SER A N 1
ATOM 1450 C CA . SER A 1 191 ? -44.274 -5.148 64.670 1.00 97.19 191 SER A CA 1
ATOM 1451 C C . SER A 1 191 ? -44.360 -4.951 66.184 1.00 97.19 191 SER A C 1
ATOM 1453 O O . SER A 1 191 ? -45.276 -5.482 66.808 1.00 97.19 191 SER A O 1
ATOM 1455 N N . ALA A 1 192 ? -43.477 -4.129 66.760 1.00 96.81 192 ALA A N 1
ATOM 1456 C CA . ALA A 1 192 ? -43.479 -3.823 68.190 1.00 96.81 192 ALA A CA 1
ATOM 1457 C C . ALA A 1 192 ? -44.781 -3.132 68.635 1.00 96.81 192 ALA A C 1
ATOM 1459 O O . ALA A 1 192 ? -45.393 -3.540 69.621 1.00 96.81 192 ALA A O 1
ATOM 1460 N N . SER A 1 193 ? -45.273 -2.148 67.873 1.00 97.56 193 SER A N 1
ATOM 1461 C CA . SER A 1 193 ? -46.569 -1.514 68.152 1.00 97.56 193 SER A CA 1
ATOM 1462 C C . SER A 1 193 ? -47.734 -2.503 68.069 1.00 97.56 193 SER A C 1
ATOM 1464 O O . SER A 1 193 ? -48.687 -2.402 68.837 1.00 97.56 193 SER A O 1
ATOM 1466 N N . THR A 1 194 ? -47.681 -3.477 67.157 1.00 96.62 194 THR A N 1
ATOM 1467 C CA . THR A 1 194 ? -48.725 -4.509 67.038 1.00 96.62 194 THR A CA 1
ATOM 1468 C C . THR A 1 194 ? -48.729 -5.457 68.243 1.00 96.62 194 THR A C 1
ATOM 1470 O O . THR A 1 194 ? -49.803 -5.855 68.708 1.00 96.62 194 THR A O 1
ATOM 1473 N N . GLU A 1 195 ? -47.552 -5.797 68.776 1.00 96.50 195 GLU A N 1
ATOM 1474 C CA . GLU A 1 195 ? -47.414 -6.565 70.020 1.00 96.50 195 GLU A CA 1
ATOM 1475 C C . GLU A 1 195 ? -47.977 -5.792 71.221 1.00 96.50 195 GLU A C 1
ATOM 1477 O O . GLU A 1 195 ? -48.765 -6.345 71.988 1.00 96.50 195 GLU A O 1
ATOM 1482 N N . GLU A 1 196 ? -47.664 -4.499 71.340 1.00 97.44 196 GLU A N 1
ATOM 1483 C CA . GLU A 1 196 ? -48.177 -3.632 72.412 1.00 97.44 196 GLU A CA 1
ATOM 1484 C C . GLU A 1 196 ? -49.706 -3.483 72.354 1.00 97.44 196 GLU A C 1
ATOM 1486 O O . GLU A 1 196 ? -50.394 -3.597 73.373 1.00 97.44 196 GLU A O 1
ATOM 1491 N N . VAL A 1 197 ? -50.263 -3.299 71.152 1.00 97.19 197 VAL A N 1
ATOM 1492 C CA . VAL A 1 197 ? -51.717 -3.251 70.944 1.00 97.19 197 VAL A CA 1
ATOM 1493 C C . VAL A 1 197 ? -52.366 -4.587 71.306 1.00 97.19 197 VAL A C 1
ATOM 1495 O O . VAL A 1 197 ? -53.433 -4.590 71.924 1.00 97.19 197 VAL A O 1
ATOM 1498 N N . SER A 1 198 ? -51.741 -5.717 70.965 1.00 96.88 198 SER A N 1
ATOM 1499 C CA . SER A 1 198 ? -52.254 -7.044 71.336 1.00 96.88 198 SER A CA 1
ATOM 1500 C C . SER A 1 198 ? -52.271 -7.230 72.852 1.00 96.88 198 SER A C 1
ATOM 1502 O O . SER A 1 198 ? -53.314 -7.583 73.398 1.00 96.88 198 SER A O 1
ATOM 1504 N N . ALA A 1 199 ? -51.176 -6.897 73.542 1.00 96.38 199 ALA A N 1
ATOM 1505 C CA . ALA A 1 199 ? -51.094 -6.957 75.002 1.00 96.38 199 ALA A CA 1
ATOM 1506 C C . ALA A 1 199 ? -52.144 -6.055 75.674 1.00 96.38 199 ALA A C 1
ATOM 1508 O O . ALA A 1 199 ? -52.884 -6.492 76.554 1.00 96.38 199 ALA A O 1
ATOM 1509 N N . THR A 1 200 ? -52.296 -4.818 75.193 1.00 97.25 200 THR A N 1
ATOM 1510 C CA . THR A 1 200 ? -53.330 -3.895 75.688 1.00 97.25 200 THR A CA 1
ATOM 1511 C C . THR A 1 200 ? -54.738 -4.452 75.452 1.00 97.25 200 THR A C 1
ATOM 1513 O O . THR A 1 200 ? -55.617 -4.325 76.301 1.00 97.25 200 THR A O 1
ATOM 1516 N N . THR A 1 201 ? -54.974 -5.103 74.311 1.00 96.50 201 THR A N 1
ATOM 1517 C CA . THR A 1 201 ? -56.264 -5.738 73.999 1.00 96.50 201 THR A CA 1
ATOM 1518 C C . THR A 1 201 ? -56.567 -6.899 74.954 1.00 96.50 201 THR A C 1
ATOM 1520 O O . THR A 1 201 ? -57.719 -7.069 75.368 1.00 96.50 201 THR A O 1
ATOM 1523 N N . GLU A 1 202 ? -55.555 -7.675 75.350 1.00 95.62 202 GLU A N 1
ATOM 1524 C CA . GLU A 1 202 ? -55.686 -8.723 76.370 1.00 95.62 202 GLU A CA 1
ATOM 1525 C C . GLU A 1 202 ? -56.034 -8.137 77.749 1.00 95.62 202 GLU A C 1
ATOM 1527 O O . GLU A 1 202 ? -56.973 -8.616 78.392 1.00 95.62 202 GLU A O 1
ATOM 1532 N N . GLU A 1 203 ? -55.373 -7.055 78.175 1.00 96.62 203 GLU A N 1
ATOM 1533 C CA . GLU A 1 203 ? -55.691 -6.352 79.429 1.00 96.62 203 GLU A CA 1
ATOM 1534 C C . GLU A 1 203 ? -57.113 -5.767 79.428 1.00 96.62 203 GLU A C 1
ATOM 1536 O O . GLU A 1 203 ? -57.868 -5.922 80.394 1.00 96.62 203 GLU A O 1
ATOM 1541 N N . VAL A 1 204 ? -57.523 -5.138 78.322 1.00 95.88 204 VAL A N 1
ATOM 1542 C CA . VAL A 1 204 ? -58.891 -4.626 78.140 1.00 95.88 204 VAL A CA 1
ATOM 1543 C C . VAL A 1 204 ? -59.910 -5.766 78.214 1.00 95.88 204 VAL A C 1
ATOM 1545 O O . VAL A 1 204 ? -60.968 -5.621 78.823 1.00 95.88 204 VAL A O 1
ATOM 1548 N N . THR A 1 205 ? -59.595 -6.931 77.647 1.00 96.69 205 THR A N 1
ATOM 1549 C CA . THR A 1 205 ? -60.469 -8.110 77.726 1.00 96.69 205 THR A CA 1
ATOM 1550 C C . THR A 1 205 ? -60.588 -8.623 79.164 1.00 96.69 205 THR A C 1
ATOM 1552 O O . THR A 1 205 ? -61.691 -8.925 79.625 1.00 96.69 205 THR A O 1
ATOM 1555 N N . ALA A 1 206 ? -59.476 -8.689 79.901 1.00 95.94 206 ALA A N 1
ATOM 1556 C CA . ALA A 1 206 ? -59.460 -9.117 81.298 1.00 95.94 206 ALA A CA 1
ATOM 1557 C C . ALA A 1 206 ? -60.267 -8.170 82.203 1.00 95.94 206 ALA A C 1
ATOM 1559 O O . ALA A 1 206 ? -61.124 -8.622 82.965 1.00 95.94 206 ALA A O 1
ATOM 1560 N N . THR A 1 207 ? -60.060 -6.860 82.067 1.00 96.50 207 THR A N 1
ATOM 1561 C CA . THR A 1 207 ? -60.806 -5.840 82.824 1.00 96.50 207 THR A CA 1
ATOM 1562 C C . THR A 1 207 ? -62.294 -5.832 82.477 1.00 96.50 207 THR A C 1
ATOM 1564 O O . THR A 1 207 ? -63.126 -5.677 83.368 1.00 96.50 207 THR A O 1
ATOM 1567 N N . MET A 1 208 ? -62.668 -6.083 81.218 1.00 95.19 208 MET A N 1
ATOM 1568 C CA . MET A 1 208 ? -64.075 -6.250 80.831 1.00 95.19 208 MET A CA 1
ATOM 1569 C C . MET A 1 208 ? -64.722 -7.490 81.455 1.00 95.19 208 MET A C 1
ATOM 1571 O O . MET A 1 208 ? -65.892 -7.444 81.840 1.00 95.19 208 MET A O 1
ATOM 1575 N N . ASN A 1 209 ? -63.981 -8.592 81.604 1.00 94.88 209 ASN A N 1
ATOM 1576 C CA . ASN A 1 209 ? -64.475 -9.765 82.327 1.00 94.88 209 ASN A CA 1
ATOM 1577 C C . ASN A 1 209 ? -64.708 -9.454 83.813 1.00 94.88 209 ASN A C 1
ATOM 1579 O O . ASN A 1 209 ? -65.738 -9.838 84.368 1.00 94.88 209 ASN A O 1
ATOM 1583 N N . GLU A 1 210 ? -63.795 -8.719 84.450 1.00 95.06 210 GLU A N 1
ATOM 1584 C CA . GLU A 1 210 ? -63.962 -8.268 85.835 1.00 95.06 210 GLU A CA 1
ATOM 1585 C C . GLU A 1 210 ? -65.154 -7.311 85.984 1.00 95.06 210 GLU A C 1
ATOM 1587 O O . GLU A 1 210 ? -65.981 -7.485 86.881 1.00 95.06 210 GLU A O 1
ATOM 1592 N N . PHE A 1 211 ? -65.312 -6.364 85.056 1.00 94.69 211 PHE A N 1
ATOM 1593 C CA . PHE A 1 211 ? -66.458 -5.459 85.004 1.00 94.69 211 PHE A CA 1
ATOM 1594 C C . PHE A 1 211 ? -67.786 -6.216 84.881 1.00 94.69 211 PHE A C 1
ATOM 1596 O O . PHE A 1 211 ? -68.729 -5.926 85.618 1.00 94.69 211 PHE A O 1
ATOM 1603 N N . ASN A 1 212 ? -67.859 -7.225 84.006 1.00 95.56 212 ASN A N 1
ATOM 1604 C CA . ASN A 1 212 ? -69.041 -8.079 83.871 1.00 95.56 212 ASN A CA 1
ATOM 1605 C C . ASN A 1 212 ? -69.364 -8.828 85.175 1.00 95.56 212 ASN A C 1
ATOM 1607 O O . ASN A 1 212 ? -70.530 -8.887 85.570 1.00 95.56 212 ASN A O 1
ATOM 1611 N N . ASN A 1 213 ? -68.350 -9.350 85.873 1.00 94.88 213 ASN A N 1
ATOM 1612 C CA . ASN A 1 213 ? -68.537 -10.005 87.171 1.00 94.88 213 ASN A CA 1
ATOM 1613 C C . ASN A 1 213 ? -69.065 -9.025 88.231 1.00 94.88 213 ASN A C 1
ATOM 1615 O O . ASN A 1 213 ? -70.014 -9.344 88.945 1.00 94.88 213 ASN A O 1
ATOM 1619 N N . LEU A 1 214 ? -68.501 -7.816 88.313 1.00 95.38 214 LEU A N 1
ATOM 1620 C CA . LEU A 1 214 ? -68.970 -6.770 89.226 1.00 95.38 214 LEU A CA 1
ATOM 1621 C C . LEU A 1 214 ? -70.407 -6.337 88.916 1.00 95.38 214 LEU A C 1
ATOM 1623 O O . LEU A 1 214 ? -71.206 -6.174 89.837 1.00 95.38 214 LEU A O 1
ATOM 1627 N N . ALA A 1 215 ? -70.758 -6.193 87.636 1.00 95.12 215 ALA A N 1
ATOM 1628 C CA . ALA A 1 215 ? -72.118 -5.877 87.209 1.00 95.12 215 ALA A CA 1
ATOM 1629 C C . ALA A 1 215 ? -73.112 -6.996 87.569 1.00 95.12 215 ALA A C 1
ATOM 1631 O O . ALA A 1 215 ? -74.230 -6.699 87.995 1.00 95.12 215 ALA A O 1
ATOM 1632 N N . SER A 1 216 ? -72.706 -8.268 87.454 1.00 94.81 216 SER A N 1
ATOM 1633 C CA . SER A 1 216 ? -73.506 -9.413 87.908 1.00 94.81 216 SER A CA 1
ATOM 1634 C C . SER A 1 216 ? -73.707 -9.389 89.423 1.00 94.81 216 SER A C 1
ATOM 1636 O O . SER A 1 216 ? -74.843 -9.434 89.881 1.00 94.81 216 SER A O 1
ATOM 1638 N N . ASN A 1 217 ? -72.633 -9.213 90.198 1.00 94.94 217 ASN A N 1
ATOM 1639 C CA . ASN A 1 217 ? -72.712 -9.118 91.658 1.00 94.94 217 ASN A CA 1
ATOM 1640 C C . ASN A 1 217 ? -73.611 -7.954 92.103 1.00 94.94 217 ASN A C 1
ATOM 1642 O O . ASN A 1 217 ? -74.407 -8.096 93.026 1.00 94.94 217 ASN A O 1
ATOM 1646 N N . LEU A 1 218 ? -73.513 -6.795 91.441 1.00 94.38 218 LEU A N 1
ATOM 1647 C CA . LEU A 1 218 ? -74.373 -5.646 91.724 1.00 94.38 218 LEU A CA 1
ATOM 1648 C C . LEU A 1 218 ? -75.846 -5.966 91.443 1.00 94.38 218 LEU A C 1
ATOM 1650 O O . LEU A 1 218 ? -76.708 -5.612 92.245 1.00 94.38 218 LEU A O 1
ATOM 1654 N N . LYS A 1 219 ? -76.140 -6.649 90.331 1.00 94.75 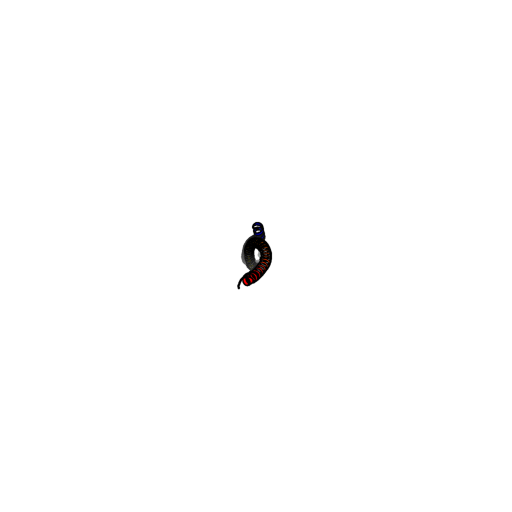219 LYS A N 1
ATOM 1655 C CA . LYS A 1 219 ? -77.494 -7.110 90.007 1.00 94.75 219 LYS A CA 1
ATOM 1656 C C . LYS A 1 219 ? -78.036 -8.049 91.089 1.00 94.75 219 LYS A C 1
ATOM 1658 O O . LYS A 1 219 ? -79.188 -7.883 91.489 1.00 94.75 219 LYS A O 1
ATOM 1663 N N . ASP A 1 220 ? -77.216 -8.978 91.572 1.00 94.25 220 ASP A N 1
ATOM 1664 C CA . ASP A 1 220 ? -77.595 -9.916 92.631 1.00 94.25 220 ASP A CA 1
ATOM 1665 C C . ASP A 1 220 ? -77.904 -9.171 93.941 1.00 94.25 220 ASP A C 1
ATOM 1667 O O . ASP A 1 220 ? -78.983 -9.344 94.506 1.00 94.25 220 ASP A O 1
ATOM 1671 N N . ILE A 1 221 ? -77.038 -8.235 94.355 1.00 94.31 221 ILE A N 1
ATOM 1672 C CA . ILE A 1 221 ? -77.260 -7.372 95.531 1.00 94.31 221 ILE A CA 1
ATOM 1673 C C . ILE A 1 221 ? -78.543 -6.540 95.384 1.00 94.31 221 ILE A C 1
ATOM 1675 O O . ILE A 1 221 ? -79.317 -6.418 96.333 1.00 94.31 221 ILE A O 1
ATOM 1679 N N . CYS A 1 222 ? -78.802 -5.960 94.207 1.00 94.06 222 CYS A N 1
ATOM 1680 C CA . CYS A 1 222 ? -80.041 -5.225 93.952 1.00 94.06 222 CYS A CA 1
ATOM 1681 C C . CYS A 1 222 ? -81.282 -6.124 94.079 1.00 94.06 222 CYS A C 1
ATOM 1683 O O . CYS A 1 222 ? -82.285 -5.681 94.637 1.00 94.06 222 CYS A O 1
ATOM 1685 N N . SER A 1 223 ? -81.213 -7.374 93.609 1.00 92.19 223 SER A N 1
ATOM 1686 C CA . SER A 1 223 ? -82.299 -8.355 93.730 1.00 92.19 223 SER A CA 1
ATOM 1687 C C . SER A 1 223 ? -82.541 -8.780 95.183 1.00 92.19 223 SER A C 1
ATOM 1689 O O . SER A 1 223 ? -83.692 -8.932 95.606 1.00 92.19 223 SER A O 1
ATOM 1691 N N . GLU A 1 224 ? -81.478 -8.966 95.967 1.00 91.88 224 GLU A N 1
ATOM 1692 C CA . GLU A 1 224 ? -81.578 -9.231 97.407 1.00 91.88 224 GLU A CA 1
ATOM 1693 C C . GLU A 1 224 ? -82.211 -8.045 98.139 1.00 91.88 224 GLU A C 1
ATOM 1695 O O . GLU A 1 224 ? -83.162 -8.220 98.902 1.00 91.88 224 GLU A O 1
ATOM 1700 N N . LEU A 1 225 ? -81.750 -6.825 97.854 1.00 90.75 225 LEU A N 1
ATOM 1701 C CA . LEU A 1 225 ? -82.294 -5.603 98.441 1.00 90.75 225 LEU A CA 1
ATOM 1702 C C . LEU A 1 225 ? -83.780 -5.416 98.101 1.00 90.75 225 LEU A C 1
ATOM 1704 O O . LEU A 1 225 ? -84.569 -5.067 98.979 1.00 90.75 225 LEU A O 1
ATOM 1708 N N . GLU A 1 226 ? -84.184 -5.668 96.854 1.00 89.88 226 GLU A N 1
ATOM 1709 C CA . GLU A 1 226 ? -85.590 -5.644 96.438 1.00 89.88 226 GLU A CA 1
ATOM 1710 C C . GLU A 1 226 ? -86.424 -6.667 97.225 1.00 89.88 226 GLU A C 1
ATOM 1712 O O . GLU A 1 226 ? -87.520 -6.352 97.698 1.00 89.88 226 GLU A O 1
ATOM 1717 N N . THR A 1 227 ? -85.883 -7.871 97.423 1.00 89.19 227 THR A N 1
ATOM 1718 C CA . THR A 1 227 ? -86.521 -8.927 98.219 1.00 89.19 227 THR A CA 1
ATOM 1719 C C . THR A 1 227 ? -86.706 -8.497 99.675 1.00 89.19 227 THR A C 1
ATOM 1721 O O . THR A 1 227 ? -87.800 -8.655 100.219 1.00 89.19 227 THR A O 1
ATOM 1724 N N . GLU A 1 228 ? -85.684 -7.908 100.303 1.00 89.00 228 GLU A N 1
ATOM 1725 C CA . GLU A 1 228 ? -85.774 -7.389 101.673 1.00 89.00 228 GLU A CA 1
ATOM 1726 C C . GLU A 1 228 ? -86.775 -6.233 101.789 1.00 89.00 228 GLU A C 1
ATOM 1728 O O . GLU A 1 228 ? -87.598 -6.232 102.701 1.00 89.00 228 GLU A O 1
ATOM 1733 N N . ILE A 1 229 ? -86.782 -5.283 100.847 1.00 89.25 229 ILE A N 1
ATOM 1734 C CA . ILE A 1 229 ? -87.759 -4.180 100.825 1.00 89.25 229 ILE A CA 1
ATOM 1735 C C . ILE A 1 229 ? -89.191 -4.713 100.694 1.00 89.25 229 ILE A C 1
ATOM 1737 O O . ILE A 1 229 ? -90.098 -4.208 101.359 1.00 89.25 229 ILE A O 1
ATOM 1741 N N . ASN A 1 230 ? -89.414 -5.744 99.876 1.00 86.56 230 ASN A N 1
ATOM 1742 C CA . ASN A 1 230 ? -90.739 -6.339 99.700 1.00 86.56 230 ASN A CA 1
ATOM 1743 C C . ASN A 1 230 ? -91.275 -7.006 100.979 1.00 86.56 230 ASN A C 1
ATOM 1745 O O . ASN A 1 230 ? -92.490 -7.055 101.145 1.00 86.56 230 ASN A O 1
ATOM 1749 N N . LYS A 1 231 ? -90.423 -7.424 101.929 1.00 84.38 231 LYS A N 1
ATOM 1750 C CA . LYS A 1 231 ? -90.877 -7.893 103.257 1.00 84.38 231 LYS A CA 1
ATOM 1751 C C . LYS A 1 231 ? -91.525 -6.789 104.100 1.00 84.38 231 LYS A C 1
ATOM 1753 O O . LYS A 1 231 ? -92.298 -7.094 105.003 1.00 84.38 231 LYS A O 1
ATOM 1758 N N . PHE A 1 232 ? -91.209 -5.523 103.827 1.00 79.38 232 PHE A N 1
ATOM 1759 C CA . PHE A 1 232 ? -91.760 -4.362 104.535 1.00 79.38 232 PHE A CA 1
ATOM 1760 C C . PHE A 1 232 ? -92.975 -3.740 103.832 1.00 79.38 232 PHE A C 1
ATOM 1762 O O . PHE A 1 232 ? -93.562 -2.792 104.357 1.00 79.38 232 PHE A O 1
ATOM 1769 N N . LYS A 1 233 ? -93.379 -4.259 102.666 1.00 59.28 233 LYS A N 1
ATOM 1770 C CA . LYS A 1 233 ? -94.651 -3.902 102.029 1.00 59.28 233 LYS A CA 1
ATOM 1771 C C . LYS A 1 233 ? -95.762 -4.797 102.592 1.00 59.28 233 LYS A C 1
ATOM 1773 O O . LYS A 1 233 ? -95.852 -5.966 102.232 1.00 59.28 233 LYS A O 1
ATOM 1778 N N . LEU A 1 234 ? -96.549 -4.221 103.506 1.00 54.00 234 LEU A N 1
ATOM 1779 C CA . LEU A 1 234 ? -97.832 -4.738 104.011 1.00 54.00 234 LEU A CA 1
ATOM 1780 C C . LEU A 1 234 ? -98.885 -4.837 102.901 1.00 54.00 234 LEU A C 1
ATOM 1782 O O . LEU A 1 234 ? -98.966 -3.883 102.093 1.00 54.00 234 LEU A O 1
#

Sequence (234 aa):
MIEQSNDSNKPGNEGLKIIGELTEKTVKNNEAISQVTEVVENMNEATGEIGVITDTINQIAEQTNLLALNAAIEAARAGEAGKGFSVVAEEIRMLAEQSTEATKKIQNLINNIKEKSELAVKSIEDTKDIVELQTDAVTETKQIFNKILYSIKETLGKINLVQSSIIETNKNKNEMVSKMQNISAVSEEASASTEEVSATTEEVTATMNEFNNLASNLKDICSELETEINKFKL

InterPro domains:
  IPR004089 Methyl-accepting chemotaxis protein (MCP) signalling domain [PF00015] (24-164)
  IPR004089 Methyl-accepting chemotaxis protein (MCP) signalling domain [PS50111] (1-205)
  IPR004089 Methyl-accepting chemotaxis protein (MCP) signalling domain [SM00283] (1-233)

Organism: NCBI:txid1121290

Solvent-accessible surface area (backbone atoms only — not comparable to full-atom values): 12025 Å² total; per-residue (Å²): 103,74,65,57,54,53,57,69,45,44,64,49,53,50,49,51,50,54,47,50,55,50,51,54,52,50,52,53,48,53,52,51,50,52,52,51,51,52,53,49,52,53,49,51,53,54,45,50,53,52,47,57,51,39,53,50,51,30,52,52,18,54,52,43,28,52,49,18,49,53,44,28,53,54,15,60,71,51,43,84,84,12,53,71,52,27,55,52,18,49,52,46,26,53,52,17,52,52,45,37,53,50,34,51,53,49,52,54,50,45,53,53,52,48,56,52,45,55,55,48,53,52,53,49,54,58,48,51,56,53,50,52,56,49,52,51,53,53,51,51,50,48,53,50,49,52,52,50,50,50,53,52,54,52,49,54,54,52,51,53,52,52,52,54,51,51,54,52,51,52,53,54,51,54,54,49,52,52,52,51,51,53,50,50,53,54,51,53,51,52,50,53,52,50,51,52,52,49,52,51,50,51,52,53,50,52,52,49,53,53,49,51,51,52,54,49,53,50,51,51,51,52,52,50,52,51,54,57,54,53,74,72,61,128

Nearest PDB structures (foldseek):
  3ja6-assembly1_I  TM=8.654E-01  e=6.741E-09  Escherichia coli
  3ja6-assembly1_H  TM=7.657E-01  e=2.775E-09  Escherichia coli
  8c5v-assembly1_I  TM=8.938E-01  e=2.103E-05  Escherichia coli
  7a0g-assembly1_FFF  TM=4.509E-01  e=1.276E-01  Serratia marcescens
  5xg2-assembly1_A  TM=3.615E-01  e=1.990E-01  Pyrococcus yayanosii CH1

Radius of gyration: 63.3 Å; Cα contacts (8 Å, |Δi|>4): 95; chains: 1; bounding box: 149×21×176 Å